Protein AF-A0A7S1N3T9-F1 (afdb_monomer)

Radius of gyration: 39.26 Å; Cα contacts (8 Å, |Δi|>4): 535; chains: 1; bounding box: 140×54×108 Å

Nearest PDB structures (foldseek):
  7nsn-assembly2_B  TM=8.132E-01  e=1.024E-07  Neobacillus novalis
  7nsn-assembly1_A  TM=7.934E-01  e=7.684E-08  Neobacillus novalis
  4lqr-assembly1_A  TM=7.197E-01  e=1.704E-06  Clostridium perfringens ATCC 13124
  7rga-assembly1_D  TM=6.467E-01  e=2.697E-06  synthetic construct
  6q63-assembly3_C  TM=6.621E-01  e=7.526E-05  Bacteroides thetaiotaomicron

InterPro domains:
  IPR008979 Galactose-binding-like domain superfamily [SSF49785] (198-341)
  IPR060586 CRLF3, N-terminal coiled-coil domain [PF27984] (8-114)

Solvent-accessible surface area (backbone atoms only — not comparable to full-atom values): 19769 Å² total; per-residue (Å²): 130,82,61,68,64,62,54,50,52,52,50,51,54,51,51,51,56,50,51,56,52,51,51,53,48,66,66,46,50,60,58,51,52,52,52,50,51,53,52,50,50,55,51,52,55,51,50,52,53,52,53,52,52,52,52,51,51,49,54,51,51,51,54,51,50,52,54,51,50,54,50,53,53,50,51,50,53,52,54,51,52,51,51,50,54,51,51,54,53,49,52,53,51,51,54,53,49,52,52,55,49,51,55,49,50,52,52,51,50,56,51,50,57,56,55,55,75,77,54,82,91,70,94,77,86,85,79,81,82,81,71,88,89,77,79,62,64,70,78,49,72,69,62,55,49,59,54,48,72,67,77,71,58,97,71,81,76,69,73,79,33,45,76,21,67,84,86,54,84,86,43,88,43,25,52,48,52,32,52,14,8,64,71,72,76,48,76,77,44,50,23,41,82,71,66,59,27,49,53,48,56,74,49,74,70,40,71,44,59,50,22,30,47,26,70,72,93,77,77,66,89,66,49,26,17,26,29,51,72,39,85,66,31,36,41,36,44,32,45,54,83,53,37,28,35,28,48,44,27,39,33,45,21,30,21,53,86,63,19,56,50,21,66,12,18,31,28,41,27,38,14,75,78,83,78,60,74,44,79,62,45,81,41,74,78,42,68,69,42,44,67,38,62,52,22,60,42,65,46,77,30,71,84,60,86,58,65,22,26,28,38,33,47,36,35,76,46,47,31,42,53,88,53,87,90,62,79,46,24,46,53,48,21,29,13,40,40,41,19,29,37,40,36,69,51,79,80,81,68,75,81,75,76,81,80,83,125

Organism: NCBI:txid73025

Sequence (357 aa):
MADPKAIVDNAMEYCEKLKESQATIQESLPKLDDEYDFARQKFVEHFNVLALELDNRKKELLGQLDKLKEYKARRLEDEKAELSGILDQLHELILKTNHAVEDKHEEDVQHFARKLQDFPRKPLPIPMAEGPKFQYTLDREEDMERVRGMGFLDFKPRVTGIAFPYKSDFDNNGILYWMGCDYGRAEYRNPARLGLVTVTASSCEYGDASHAVAHSSIASDHETFMTQSVAGSWLVVDLGVQYTVCPTAYTLRNCIINPCHSLANWDLQGSTDGKTWTTLRAHKDDRMLLPKRGSVYTWPVEGCKTFYSKFRILMTGPNQHTQPHARFYYLMLAGMELYGFVEKTPVLLPPKPPTTS

Structure (mmCIF, N/CA/C/O backbone):
data_AF-A0A7S1N3T9-F1
#
_entry.id   AF-A0A7S1N3T9-F1
#
loop_
_atom_site.group_PDB
_atom_site.id
_atom_site.type_symbol
_atom_site.label_atom_id
_atom_site.label_alt_id
_atom_site.label_comp_id
_atom_site.label_asym_id
_atom_site.label_entity_id
_atom_site.label_seq_id
_atom_site.pdbx_PDB_ins_code
_atom_site.Cartn_x
_atom_site.Cartn_y
_atom_site.Cartn_z
_atom_site.occupancy
_atom_site.B_iso_or_equiv
_atom_site.auth_seq_id
_atom_site.auth_comp_id
_atom_site.auth_asym_id
_atom_site.auth_atom_id
_atom_site.pdbx_PDB_model_num
ATOM 1 N N . MET A 1 1 ? 83.507 -6.237 -48.135 1.00 52.94 1 MET A N 1
ATOM 2 C CA . MET A 1 1 ? 82.677 -5.108 -48.608 1.00 52.94 1 MET A CA 1
ATOM 3 C C . MET A 1 1 ? 81.805 -5.649 -49.722 1.00 52.94 1 MET A C 1
ATOM 5 O O . MET A 1 1 ? 82.343 -6.356 -50.563 1.00 52.94 1 MET A O 1
ATOM 9 N N . ALA A 1 2 ? 80.490 -5.438 -49.669 1.00 58.12 2 ALA A N 1
ATOM 10 C CA . ALA A 1 2 ? 79.596 -5.895 -50.734 1.00 58.12 2 ALA A CA 1
ATOM 11 C C . ALA A 1 2 ? 79.924 -5.161 -52.049 1.00 58.12 2 ALA A C 1
ATOM 13 O O . ALA A 1 2 ? 80.280 -3.983 -52.005 1.00 58.12 2 ALA A O 1
ATOM 14 N N . ASP A 1 3 ? 79.850 -5.869 -53.181 1.00 76.50 3 ASP A N 1
ATOM 15 C CA . ASP A 1 3 ? 80.128 -5.325 -54.516 1.00 76.50 3 ASP A CA 1
ATOM 16 C C . ASP A 1 3 ? 79.135 -4.188 -54.834 1.00 76.50 3 ASP A C 1
ATOM 18 O O . ASP A 1 3 ? 77.927 -4.445 -54.901 1.00 76.50 3 ASP A O 1
ATOM 22 N N . PRO A 1 4 ? 79.603 -2.939 -55.025 1.00 73.06 4 PRO A N 1
ATOM 23 C CA . PRO A 1 4 ? 78.742 -1.795 -55.308 1.00 73.06 4 PRO A CA 1
ATOM 24 C C . PRO A 1 4 ? 77.818 -2.005 -56.510 1.00 73.06 4 PRO A C 1
ATOM 26 O O . PRO A 1 4 ? 76.702 -1.488 -56.513 1.00 73.06 4 PRO A O 1
ATOM 29 N N . LYS A 1 5 ? 78.243 -2.789 -57.509 1.00 77.62 5 LYS A N 1
ATOM 30 C CA . LYS A 1 5 ? 77.431 -3.062 -58.698 1.00 77.62 5 LYS A CA 1
ATOM 31 C C . LYS A 1 5 ? 76.224 -3.944 -58.371 1.00 77.62 5 LYS A C 1
ATOM 33 O O . LYS A 1 5 ? 75.107 -3.609 -58.746 1.00 77.62 5 LYS A O 1
ATOM 38 N N . ALA A 1 6 ? 76.425 -4.991 -57.571 1.00 77.00 6 ALA A N 1
ATOM 39 C CA . ALA A 1 6 ? 75.348 -5.874 -57.125 1.00 77.00 6 ALA A CA 1
ATOM 40 C C . ALA A 1 6 ? 74.311 -5.151 -56.243 1.00 77.00 6 ALA A C 1
ATOM 42 O O . ALA A 1 6 ? 73.132 -5.497 -56.256 1.00 77.00 6 ALA A O 1
ATOM 43 N N . ILE A 1 7 ? 74.726 -4.130 -55.483 1.00 75.69 7 ILE A N 1
ATOM 44 C CA . ILE A 1 7 ? 73.801 -3.296 -54.698 1.00 75.69 7 ILE A CA 1
ATOM 45 C C . ILE A 1 7 ? 72.918 -2.449 -55.623 1.00 75.69 7 ILE A C 1
ATOM 47 O O . ILE A 1 7 ? 71.711 -2.366 -55.401 1.00 75.69 7 ILE A O 1
ATOM 51 N N . VAL A 1 8 ? 73.502 -1.841 -56.659 1.00 78.56 8 VAL A N 1
ATOM 52 C CA . VAL A 1 8 ? 72.764 -1.019 -57.630 1.00 78.56 8 VAL A CA 1
ATOM 53 C C . VAL A 1 8 ? 71.806 -1.872 -58.462 1.00 78.56 8 VAL A C 1
ATOM 55 O O . VAL A 1 8 ? 70.654 -1.479 -58.633 1.00 78.56 8 VAL A O 1
ATOM 58 N N . ASP A 1 9 ? 72.235 -3.052 -58.908 1.00 82.25 9 ASP A N 1
ATOM 59 C CA . ASP A 1 9 ? 71.397 -3.959 -59.699 1.00 82.25 9 ASP A CA 1
ATOM 60 C C . ASP A 1 9 ? 70.191 -4.465 -58.879 1.00 82.25 9 ASP A C 1
ATOM 62 O O . ASP A 1 9 ? 69.055 -4.407 -59.351 1.00 82.25 9 ASP A O 1
ATOM 66 N N . ASN A 1 10 ? 70.397 -4.836 -57.607 1.00 82.62 10 ASN A N 1
ATOM 67 C CA . ASN A 1 10 ? 69.302 -5.199 -56.697 1.00 82.62 10 ASN A CA 1
ATOM 68 C C . ASN A 1 10 ? 68.350 -4.023 -56.419 1.00 82.62 10 ASN A C 1
ATOM 70 O O . ASN A 1 10 ? 67.136 -4.211 -56.332 1.00 82.62 10 ASN A O 1
ATOM 74 N N . ALA A 1 11 ? 68.881 -2.805 -56.271 1.00 77.62 11 ALA A N 1
ATOM 75 C CA . ALA A 1 11 ? 68.060 -1.613 -56.072 1.00 77.62 11 ALA A CA 1
ATOM 76 C C . ALA A 1 11 ? 67.213 -1.295 -57.314 1.00 77.62 11 ALA A C 1
ATOM 78 O O . ALA A 1 11 ? 66.053 -0.913 -57.182 1.00 77.62 11 ALA A O 1
ATOM 79 N N . MET A 1 12 ? 67.761 -1.494 -58.516 1.00 85.00 12 MET A N 1
ATOM 80 C CA . MET A 1 12 ? 67.031 -1.327 -59.774 1.00 85.00 12 MET A CA 1
ATOM 81 C C . MET A 1 12 ? 65.926 -2.374 -59.937 1.00 85.00 12 MET A C 1
ATOM 83 O O . MET A 1 12 ? 64.798 -2.010 -60.262 1.00 85.00 12 MET A O 1
ATOM 87 N N . GLU A 1 13 ? 66.206 -3.646 -59.639 1.00 87.88 13 GLU A N 1
ATOM 88 C CA . GLU A 1 13 ? 65.190 -4.707 -59.665 1.00 87.88 13 GLU A CA 1
ATOM 89 C C . GLU A 1 13 ? 64.056 -4.422 -58.668 1.00 87.88 13 GLU A C 1
ATOM 91 O O . GLU A 1 13 ? 62.877 -4.596 -58.978 1.00 87.88 13 GLU A O 1
ATOM 96 N N . TYR A 1 14 ? 64.397 -3.928 -57.474 1.00 83.88 14 TYR A N 1
ATOM 97 C CA . TYR A 1 14 ? 63.407 -3.533 -56.477 1.00 83.88 14 TYR A CA 1
ATOM 98 C C . TYR A 1 14 ? 62.557 -2.339 -56.939 1.00 83.88 14 TYR A C 1
ATOM 100 O O . TYR A 1 14 ? 61.341 -2.333 -56.749 1.00 83.88 14 TYR A O 1
ATOM 108 N N . CYS A 1 15 ? 63.169 -1.349 -57.592 1.00 83.25 15 CYS A N 1
ATOM 109 C CA . CYS A 1 15 ? 62.456 -0.210 -58.168 1.00 83.25 15 CYS A CA 1
ATOM 110 C C . CYS A 1 15 ? 61.476 -0.623 -59.274 1.00 83.25 15 CYS A C 1
ATOM 112 O O . CYS A 1 15 ? 60.373 -0.083 -59.323 1.00 83.25 15 CYS A O 1
ATOM 114 N N . GLU A 1 16 ? 61.832 -1.576 -60.137 1.00 89.19 16 GLU A N 1
ATOM 115 C CA . GLU A 1 16 ? 60.907 -2.084 -61.159 1.00 89.19 16 GLU A CA 1
ATOM 116 C C . GLU A 1 16 ? 59.733 -2.846 -60.527 1.00 89.19 16 GLU A C 1
ATOM 118 O O . GLU A 1 16 ? 58.579 -2.550 -60.839 1.00 89.19 16 GLU A O 1
ATOM 123 N N . LYS A 1 17 ? 59.987 -3.702 -59.525 1.00 89.00 17 LYS A N 1
ATOM 124 C CA . LYS A 1 17 ? 58.913 -4.370 -58.760 1.00 89.00 17 LYS A CA 1
ATOM 125 C C . LYS A 1 17 ? 57.968 -3.376 -58.078 1.00 89.00 17 LYS A C 1
ATOM 127 O O . LYS A 1 17 ? 56.760 -3.606 -58.015 1.00 89.00 17 LYS A O 1
ATOM 132 N N . LEU A 1 18 ? 58.495 -2.260 -57.568 1.00 84.31 18 LEU A N 1
ATOM 133 C CA . LEU A 1 18 ? 57.672 -1.198 -56.984 1.00 84.31 18 LEU A CA 1
ATOM 134 C C . LEU A 1 18 ? 56.795 -0.496 -58.028 1.00 84.31 18 LEU A C 1
ATOM 136 O O . LEU A 1 18 ? 55.637 -0.209 -57.731 1.00 84.31 18 LEU A O 1
ATOM 140 N N . LYS A 1 19 ? 57.302 -0.250 -59.242 1.00 89.38 19 LYS A N 1
ATOM 141 C CA . LYS A 1 19 ? 56.512 0.353 -60.330 1.00 89.38 19 LYS A CA 1
ATOM 142 C C . LYS A 1 19 ? 55.390 -0.569 -60.801 1.00 89.38 19 LYS A C 1
ATOM 144 O O . LYS A 1 19 ? 54.270 -0.103 -60.987 1.00 89.38 19 LYS A O 1
ATOM 149 N N . GLU A 1 20 ? 55.665 -1.864 -60.944 1.00 89.00 20 GLU A N 1
ATOM 150 C CA . GLU A 1 20 ? 54.651 -2.866 -61.301 1.00 89.00 20 GLU A CA 1
ATOM 151 C C . GLU A 1 20 ? 53.553 -2.962 -60.230 1.00 89.00 20 GLU A C 1
ATOM 153 O O . GLU A 1 20 ? 52.359 -2.962 -60.543 1.00 89.00 20 GLU A O 1
ATOM 158 N N . SER A 1 21 ? 53.944 -2.963 -58.952 1.00 83.75 21 SER A N 1
ATOM 159 C CA . SER A 1 21 ? 53.006 -2.928 -57.825 1.00 83.75 21 SER A CA 1
ATOM 160 C C . SER A 1 21 ? 52.163 -1.646 -57.823 1.00 83.75 21 SER A C 1
ATOM 162 O O . SER A 1 21 ? 50.940 -1.702 -57.691 1.00 83.75 21 SER A O 1
ATOM 164 N N . GLN A 1 22 ? 52.784 -0.485 -58.060 1.00 86.94 22 GLN A N 1
ATOM 165 C CA . GLN A 1 22 ? 52.084 0.796 -58.153 1.00 86.94 22 GLN A CA 1
ATOM 166 C C . GLN A 1 22 ? 51.070 0.817 -59.307 1.00 86.94 22 GLN A C 1
ATOM 168 O O . GLN A 1 22 ? 49.949 1.286 -59.112 1.00 86.94 22 GLN A O 1
ATOM 173 N N . ALA A 1 23 ? 51.429 0.284 -60.478 1.00 88.06 23 ALA A N 1
ATOM 174 C CA . ALA A 1 23 ? 50.524 0.186 -61.621 1.00 88.06 23 ALA A CA 1
ATOM 175 C C . ALA A 1 23 ? 49.331 -0.738 -61.323 1.00 88.06 23 ALA A C 1
ATOM 177 O O . ALA A 1 23 ? 48.186 -0.383 -61.600 1.00 88.06 23 ALA A O 1
ATOM 178 N N . THR A 1 24 ? 49.583 -1.877 -60.670 1.00 88.19 24 THR A N 1
ATOM 179 C CA . THR A 1 24 ? 48.536 -2.827 -60.258 1.00 88.19 24 THR A CA 1
ATOM 180 C C . THR A 1 24 ? 47.548 -2.185 -59.278 1.00 88.19 24 THR A C 1
ATOM 182 O O . THR A 1 24 ? 46.333 -2.355 -59.404 1.00 88.19 24 THR A O 1
ATOM 185 N N . ILE A 1 25 ? 48.054 -1.404 -58.316 1.00 81.12 25 ILE A N 1
ATOM 186 C CA . ILE A 1 25 ? 47.224 -0.664 -57.357 1.00 81.12 25 ILE A CA 1
ATOM 187 C C . ILE A 1 25 ? 46.401 0.411 -58.075 1.00 81.12 25 ILE A C 1
ATOM 189 O O . ILE A 1 25 ? 45.202 0.521 -57.825 1.00 81.12 25 ILE A O 1
ATOM 193 N N . GLN A 1 26 ? 47.010 1.172 -58.989 1.00 88.12 26 GLN A N 1
ATOM 194 C CA . GLN A 1 26 ? 46.315 2.214 -59.752 1.00 88.12 26 GLN A CA 1
ATOM 195 C C . GLN A 1 26 ? 45.196 1.657 -60.639 1.00 88.12 26 GLN A C 1
ATOM 197 O O . GLN A 1 26 ? 44.181 2.326 -60.811 1.00 88.12 26 GLN A O 1
ATOM 202 N N . GLU A 1 27 ? 45.343 0.441 -61.166 1.00 90.06 27 GLU A N 1
ATOM 203 C CA . GLU A 1 27 ? 44.289 -0.209 -61.952 1.00 90.06 27 GLU A CA 1
ATOM 204 C C . GLU A 1 27 ? 43.166 -0.798 -61.078 1.00 90.06 27 GLU A C 1
ATOM 206 O O . GLU A 1 27 ? 42.006 -0.858 -61.492 1.00 90.06 27 GLU A O 1
ATOM 211 N N . SER A 1 28 ? 43.498 -1.249 -59.866 1.00 85.50 28 SER A N 1
ATOM 212 C CA . SER A 1 28 ? 42.544 -1.919 -58.971 1.00 85.50 28 SER A CA 1
ATOM 213 C C . SER A 1 28 ? 41.703 -0.940 -58.149 1.00 85.50 28 SER A C 1
ATOM 215 O O . SER A 1 28 ? 40.564 -1.255 -57.813 1.00 85.50 28 SER A O 1
ATOM 217 N N . LEU A 1 29 ? 42.241 0.242 -57.833 1.00 87.75 29 LEU A N 1
ATOM 218 C CA . LEU A 1 29 ? 41.586 1.220 -56.961 1.00 87.75 29 LEU A CA 1
ATOM 219 C C . LEU A 1 29 ? 40.222 1.707 -57.502 1.00 87.75 29 LEU A C 1
ATOM 221 O O . LEU A 1 29 ? 39.258 1.640 -56.744 1.00 87.75 29 LEU A O 1
ATOM 225 N N . PRO A 1 30 ? 40.069 2.079 -58.792 1.00 91.19 30 PRO A N 1
ATOM 226 C CA . PRO A 1 30 ? 38.770 2.509 -59.322 1.00 91.19 30 PRO A CA 1
ATOM 227 C C . PRO A 1 30 ? 37.708 1.402 -59.296 1.00 91.19 30 PRO A C 1
ATOM 229 O O . PRO A 1 30 ? 36.545 1.672 -59.031 1.00 91.19 30 PRO A O 1
ATOM 232 N N . LYS A 1 31 ? 38.108 0.139 -59.518 1.00 88.88 31 LYS A N 1
ATOM 233 C CA . LYS A 1 31 ? 37.188 -1.012 -59.468 1.00 88.88 31 LYS A CA 1
ATOM 234 C C . LYS A 1 31 ? 36.627 -1.206 -58.056 1.00 88.88 31 LYS A C 1
ATOM 236 O O . LYS A 1 31 ? 35.457 -1.535 -57.900 1.00 88.88 31 LYS A O 1
ATOM 241 N N . LEU A 1 32 ? 37.460 -0.984 -57.037 1.00 87.88 32 LEU A N 1
ATOM 242 C CA . LEU A 1 32 ? 37.044 -1.054 -55.638 1.00 87.88 32 LEU A CA 1
ATOM 243 C C . LEU A 1 32 ? 36.120 0.114 -55.257 1.00 87.88 32 LEU A C 1
ATOM 245 O O . LEU A 1 32 ? 35.155 -0.101 -54.525 1.00 87.88 32 LEU A O 1
ATOM 249 N N . ASP A 1 33 ? 36.390 1.319 -55.766 1.00 88.31 33 ASP A N 1
ATOM 250 C CA . ASP A 1 33 ? 35.520 2.486 -55.567 1.00 88.31 33 ASP A CA 1
ATOM 251 C C . ASP A 1 33 ? 34.131 2.256 -56.197 1.00 88.31 33 ASP A C 1
ATOM 253 O O . ASP A 1 33 ? 33.116 2.473 -55.533 1.00 88.31 33 ASP A O 1
ATOM 257 N N . ASP A 1 34 ? 34.072 1.711 -57.418 1.00 91.94 34 ASP A N 1
ATOM 258 C CA . ASP A 1 34 ? 32.813 1.361 -58.090 1.00 91.94 34 ASP A CA 1
ATOM 259 C C . ASP A 1 34 ? 32.023 0.281 -57.320 1.00 91.94 34 ASP A C 1
ATOM 261 O O . ASP A 1 34 ? 30.802 0.382 -57.160 1.00 91.94 34 ASP A O 1
ATOM 265 N N . GLU A 1 35 ? 32.700 -0.754 -56.805 1.00 90.25 35 GLU A N 1
ATOM 266 C CA . GLU A 1 35 ? 32.072 -1.792 -55.973 1.00 90.25 35 GLU A CA 1
ATOM 267 C C . GLU A 1 35 ? 31.533 -1.225 -54.654 1.00 90.25 35 GLU A C 1
ATOM 269 O O . GLU A 1 35 ? 30.429 -1.585 -54.224 1.00 90.25 35 GLU A O 1
ATOM 274 N N . TYR A 1 36 ? 32.286 -0.321 -54.020 1.00 89.62 36 TYR A N 1
ATOM 275 C CA . TYR A 1 36 ? 31.864 0.365 -52.804 1.00 89.62 36 TYR A CA 1
ATOM 276 C C . TYR A 1 36 ? 30.633 1.242 -53.054 1.00 89.62 36 TYR A C 1
ATOM 278 O O . TYR A 1 36 ? 29.661 1.155 -52.298 1.00 89.62 36 TYR A O 1
ATOM 286 N N . ASP A 1 37 ? 30.631 2.041 -54.121 1.00 91.88 37 ASP A N 1
ATOM 287 C CA . ASP A 1 37 ? 29.503 2.909 -54.461 1.00 91.88 37 ASP A CA 1
ATOM 288 C C . ASP A 1 37 ? 28.256 2.100 -54.836 1.00 91.88 37 ASP A C 1
ATOM 290 O O . ASP A 1 37 ? 27.151 2.414 -54.379 1.00 91.88 37 ASP A O 1
ATOM 294 N N . PHE A 1 38 ? 28.419 0.992 -55.562 1.00 91.69 38 PHE A N 1
ATOM 295 C CA . PHE A 1 38 ? 27.325 0.069 -55.859 1.00 91.69 38 PHE A CA 1
ATOM 296 C C . PHE A 1 38 ? 26.741 -0.572 -54.590 1.00 91.69 38 PHE A C 1
ATOM 298 O O . PHE A 1 38 ? 25.518 -0.610 -54.405 1.00 91.69 38 PHE A O 1
ATOM 305 N N . ALA A 1 39 ? 27.598 -1.056 -53.684 1.00 87.81 39 ALA A N 1
ATOM 306 C CA . ALA A 1 39 ? 27.168 -1.626 -52.409 1.00 87.81 39 ALA A CA 1
ATOM 307 C C . ALA A 1 39 ? 26.455 -0.580 -51.540 1.00 87.81 39 ALA A C 1
ATOM 309 O O . ALA A 1 39 ? 25.398 -0.858 -50.965 1.00 87.81 39 ALA A O 1
ATOM 310 N N . ARG A 1 40 ? 26.988 0.645 -51.493 1.00 91.62 40 ARG A N 1
ATOM 311 C CA . ARG A 1 40 ? 26.395 1.779 -50.783 1.00 91.62 40 ARG A CA 1
ATOM 312 C C . ARG A 1 40 ? 25.022 2.134 -51.346 1.00 91.62 40 ARG A C 1
ATOM 314 O O . ARG A 1 40 ? 24.094 2.326 -50.562 1.00 91.62 40 ARG A O 1
ATOM 321 N N . GLN A 1 41 ? 24.863 2.181 -52.668 1.00 92.94 41 GLN A N 1
ATOM 322 C CA . GLN A 1 41 ? 23.577 2.471 -53.299 1.00 92.94 41 GLN A CA 1
ATOM 323 C C . GLN A 1 41 ? 22.528 1.411 -52.945 1.00 92.94 41 GLN A C 1
ATOM 325 O O . GLN A 1 41 ? 21.439 1.763 -52.489 1.00 92.94 41 GLN A O 1
ATOM 330 N N . LYS A 1 42 ? 22.869 0.119 -53.048 1.00 90.62 42 LYS A N 1
ATOM 331 C CA . LYS A 1 42 ? 21.961 -0.965 -52.637 1.00 90.62 42 LYS A CA 1
ATOM 332 C C . LYS A 1 42 ? 21.572 -0.883 -51.167 1.00 90.62 42 LYS A C 1
ATOM 334 O O . LYS A 1 42 ? 20.424 -1.150 -50.815 1.00 90.62 42 LYS A O 1
ATOM 339 N N . PHE A 1 43 ? 22.518 -0.516 -50.308 1.00 90.38 43 PHE A N 1
ATOM 340 C CA . PHE A 1 43 ? 22.255 -0.353 -48.885 1.00 90.38 43 PHE A CA 1
ATOM 341 C C . PHE A 1 43 ? 21.271 0.795 -48.626 1.00 90.38 43 PHE A C 1
ATOM 343 O O . PHE A 1 43 ? 20.313 0.624 -47.876 1.00 90.38 43 PHE A O 1
ATOM 350 N N . VAL A 1 44 ? 21.450 1.937 -49.296 1.00 91.31 44 VAL A N 1
ATOM 351 C CA . VAL A 1 44 ? 20.532 3.084 -49.208 1.00 91.31 44 VAL A CA 1
ATOM 352 C C . VAL A 1 44 ? 19.137 2.725 -49.724 1.00 91.31 44 VAL A C 1
ATOM 354 O O . VAL A 1 44 ? 18.146 3.031 -49.063 1.00 91.31 44 VAL A O 1
ATOM 357 N N . GLU A 1 45 ? 19.038 2.040 -50.864 1.00 92.12 45 GLU A N 1
ATOM 358 C CA . GLU A 1 45 ? 17.759 1.571 -51.413 1.00 92.12 45 GLU A CA 1
ATOM 359 C C . GLU A 1 45 ? 17.032 0.643 -50.433 1.00 92.12 45 GLU A C 1
ATOM 361 O O . GLU A 1 45 ? 15.851 0.846 -50.150 1.00 92.12 45 GLU A O 1
ATOM 366 N N . HIS A 1 46 ? 17.745 -0.319 -49.843 1.00 89.88 46 HIS A N 1
ATOM 367 C CA . HIS A 1 46 ? 17.177 -1.222 -48.845 1.00 89.88 46 HIS A CA 1
ATOM 368 C C . HIS A 1 46 ? 16.691 -0.477 -47.592 1.00 89.88 46 HIS A C 1
ATOM 370 O O . HIS A 1 46 ? 15.588 -0.732 -47.107 1.00 89.88 46 HIS A O 1
ATOM 376 N N . PHE A 1 47 ? 17.467 0.492 -47.096 1.00 90.94 47 PHE A N 1
ATOM 377 C CA . PHE A 1 47 ? 17.065 1.323 -45.959 1.00 90.94 47 PHE A CA 1
ATOM 378 C C . PHE A 1 47 ? 15.817 2.159 -46.248 1.00 90.94 47 PHE A C 1
ATOM 380 O O . PHE A 1 47 ? 14.956 2.286 -45.378 1.00 90.94 47 PHE A O 1
ATOM 387 N N . ASN A 1 48 ? 15.681 2.689 -47.464 1.00 91.44 48 ASN A N 1
ATOM 388 C CA . ASN A 1 48 ? 14.491 3.438 -47.864 1.00 91.44 48 ASN A CA 1
ATOM 389 C C . ASN A 1 48 ? 13.238 2.549 -47.893 1.00 91.44 48 ASN A C 1
ATOM 391 O O . ASN A 1 48 ? 12.175 2.982 -47.446 1.00 91.44 48 ASN A O 1
ATOM 395 N N . VAL A 1 49 ? 13.362 1.299 -48.357 1.00 93.25 49 VAL A N 1
ATOM 396 C CA . VAL A 1 49 ? 12.262 0.318 -48.319 1.00 93.25 49 VAL A CA 1
ATOM 397 C C . VAL A 1 49 ? 11.858 0.014 -46.875 1.00 93.25 49 VAL A C 1
ATOM 399 O O . VAL A 1 49 ? 10.679 0.122 -46.541 1.00 93.25 49 VAL A O 1
ATOM 402 N N . LEU A 1 50 ? 12.824 -0.269 -45.996 1.00 89.56 50 LEU A N 1
ATOM 403 C CA . LEU A 1 50 ? 12.554 -0.526 -44.576 1.00 89.56 50 LEU A CA 1
ATOM 404 C C . LEU A 1 50 ? 11.911 0.676 -43.873 1.00 89.56 50 LEU A C 1
ATOM 406 O O . LEU A 1 50 ? 10.998 0.510 -43.064 1.00 89.56 50 LEU A O 1
ATOM 410 N N . ALA A 1 51 ? 12.355 1.896 -44.183 1.00 89.00 51 ALA A N 1
ATOM 411 C CA . ALA A 1 51 ? 11.767 3.113 -43.632 1.00 89.00 51 ALA A CA 1
ATOM 412 C C . ALA A 1 51 ? 10.296 3.273 -44.052 1.00 89.00 51 ALA A C 1
ATOM 414 O O . ALA A 1 51 ? 9.454 3.631 -43.224 1.00 89.00 51 ALA A O 1
ATOM 415 N N . LEU A 1 52 ? 9.971 2.957 -45.310 1.00 95.00 52 LEU A N 1
ATOM 416 C CA . LEU A 1 52 ? 8.600 2.985 -45.816 1.00 95.00 52 LEU A CA 1
ATOM 417 C C . LEU A 1 52 ? 7.724 1.908 -45.156 1.00 95.00 52 LEU A C 1
ATOM 419 O O . LEU A 1 52 ? 6.587 2.186 -44.774 1.00 95.00 52 LEU A O 1
ATOM 423 N N . GLU A 1 53 ? 8.248 0.693 -44.982 1.00 93.50 53 GLU A N 1
ATOM 424 C CA . GLU A 1 53 ? 7.550 -0.391 -44.282 1.00 93.50 53 GLU A CA 1
ATOM 425 C C . GLU A 1 53 ? 7.260 -0.036 -42.819 1.00 93.50 53 GLU A C 1
ATOM 427 O O . GLU A 1 53 ? 6.139 -0.241 -42.344 1.00 93.50 53 GLU A O 1
ATOM 432 N N . LEU A 1 54 ? 8.228 0.561 -42.116 1.00 90.50 54 LEU A N 1
ATOM 433 C CA . LEU A 1 54 ? 8.047 1.040 -40.745 1.00 90.50 54 LEU A CA 1
ATOM 434 C C . LEU A 1 54 ? 6.977 2.132 -40.651 1.00 90.50 54 LEU A C 1
ATOM 436 O O . LEU A 1 54 ? 6.142 2.086 -39.745 1.00 90.50 54 LEU A O 1
ATOM 440 N N . ASP A 1 55 ? 6.962 3.091 -41.581 1.00 95.00 55 ASP A N 1
ATOM 441 C CA . ASP A 1 55 ? 5.953 4.156 -41.590 1.00 95.00 55 ASP A CA 1
ATOM 442 C C . ASP A 1 55 ? 4.546 3.601 -41.875 1.00 95.00 55 ASP A C 1
ATOM 444 O O . ASP A 1 55 ? 3.574 3.964 -41.206 1.00 95.00 55 ASP A O 1
ATOM 448 N N . ASN A 1 56 ? 4.434 2.639 -42.796 1.00 95.62 56 ASN A N 1
ATOM 449 C CA . ASN A 1 56 ? 3.176 1.945 -43.071 1.00 95.62 56 ASN A CA 1
ATOM 450 C C . ASN A 1 56 ? 2.688 1.148 -41.855 1.00 95.62 56 ASN A C 1
ATOM 452 O O . ASN A 1 56 ? 1.520 1.261 -41.472 1.00 95.62 56 ASN A O 1
ATOM 456 N N . ARG A 1 57 ? 3.579 0.404 -41.187 1.00 94.25 57 ARG A N 1
ATOM 457 C CA . ARG A 1 57 ? 3.228 -0.356 -39.980 1.00 94.25 57 ARG A CA 1
ATOM 458 C C . ARG A 1 57 ? 2.817 0.559 -38.829 1.00 94.25 57 ARG A C 1
ATOM 460 O O . ARG A 1 57 ? 1.877 0.246 -38.100 1.00 94.25 57 ARG A O 1
ATOM 467 N N . LYS A 1 58 ? 3.474 1.712 -38.683 1.00 93.62 58 LYS A N 1
ATOM 468 C CA . LYS A 1 58 ? 3.101 2.743 -37.707 1.00 93.62 58 LYS A CA 1
ATOM 469 C C . LYS A 1 58 ? 1.693 3.278 -37.973 1.00 93.62 58 LYS A C 1
ATOM 471 O O . LYS A 1 58 ? 0.901 3.356 -37.036 1.00 93.62 58 LYS A O 1
ATOM 476 N N . LYS A 1 59 ? 1.361 3.615 -39.225 1.00 96.50 59 LYS A N 1
ATOM 477 C CA . LYS A 1 59 ? 0.012 4.075 -39.608 1.00 96.50 59 LYS A CA 1
ATOM 478 C C . LYS A 1 59 ? -1.054 3.021 -39.315 1.00 96.50 59 LYS A C 1
ATOM 480 O O . LYS A 1 59 ? -2.105 3.356 -38.775 1.00 96.50 59 LYS A O 1
ATOM 485 N N . GLU A 1 60 ? -0.768 1.755 -39.608 1.00 96.25 60 GLU A N 1
ATOM 486 C CA . GLU A 1 60 ? -1.679 0.646 -39.312 1.00 96.25 60 GLU A CA 1
ATOM 487 C C . GLU A 1 60 ? -1.941 0.507 -37.804 1.00 96.25 60 GLU A C 1
ATOM 489 O O . GLU A 1 60 ? -3.096 0.444 -37.380 1.00 96.25 60 GLU A O 1
ATOM 494 N N . LEU A 1 61 ? -0.883 0.515 -36.984 1.00 93.88 61 LEU A N 1
ATOM 495 C CA . LEU A 1 61 ? -0.997 0.408 -35.526 1.00 93.88 61 LEU A CA 1
ATOM 496 C C . LEU A 1 61 ? -1.749 1.594 -34.911 1.00 93.88 61 LEU A C 1
ATOM 498 O O . LEU A 1 61 ? -2.561 1.395 -34.008 1.00 93.88 61 LEU A O 1
ATOM 502 N N . LEU A 1 62 ? -1.525 2.813 -35.412 1.00 93.69 62 LEU A N 1
ATOM 503 C CA . LEU A 1 62 ? -2.286 3.991 -34.986 1.00 93.69 62 LEU A CA 1
ATOM 504 C C . LEU A 1 62 ? -3.778 3.837 -35.314 1.00 93.69 62 LEU A C 1
ATOM 506 O O . LEU A 1 62 ? -4.615 4.042 -34.439 1.00 93.69 62 LEU A O 1
ATOM 510 N N . GLY A 1 63 ? -4.116 3.360 -36.515 1.00 95.81 63 GLY A N 1
ATOM 511 C CA . GLY A 1 63 ? -5.507 3.090 -36.885 1.00 95.81 63 GLY A CA 1
ATOM 512 C C . GLY A 1 63 ? -6.168 1.998 -36.032 1.00 95.81 63 GLY A C 1
ATOM 513 O O . GLY A 1 63 ? -7.349 2.098 -35.696 1.00 95.81 63 GLY A O 1
ATOM 514 N N . GLN A 1 64 ? -5.424 0.958 -35.641 1.00 94.75 64 GLN A N 1
ATOM 515 C CA . GLN A 1 64 ? -5.918 -0.063 -34.708 1.00 94.75 64 GLN A CA 1
ATOM 516 C C . GLN A 1 64 ? -6.146 0.508 -33.302 1.00 94.75 64 GLN A C 1
ATOM 518 O O . GLN A 1 64 ? -7.147 0.180 -32.660 1.00 94.75 64 GLN A O 1
ATOM 523 N N . LEU A 1 65 ? -5.248 1.380 -32.833 1.00 92.94 65 LEU A N 1
ATOM 524 C CA . LEU A 1 65 ? -5.371 2.044 -31.540 1.00 92.94 65 LEU A CA 1
ATOM 525 C C . LEU A 1 65 ? -6.616 2.937 -31.479 1.00 92.94 65 LEU A C 1
ATOM 527 O O . LEU A 1 65 ? -7.334 2.898 -30.481 1.00 92.94 65 LEU A O 1
ATOM 531 N N . ASP A 1 66 ? -6.898 3.696 -32.536 1.00 95.19 66 ASP A N 1
ATOM 532 C CA . ASP A 1 66 ? -8.068 4.578 -32.584 1.00 95.19 66 ASP A CA 1
ATOM 533 C C . ASP A 1 66 ? -9.378 3.780 -32.591 1.00 95.19 66 ASP A C 1
ATOM 535 O O . ASP A 1 66 ? -10.263 4.047 -31.776 1.00 95.19 66 ASP A O 1
ATOM 539 N N . LYS A 1 67 ? -9.458 2.694 -33.376 1.00 95.50 67 LYS A N 1
ATOM 540 C CA . LYS A 1 67 ? -10.604 1.765 -33.333 1.00 95.50 67 LYS A CA 1
ATOM 541 C C . LYS A 1 67 ? -10.817 1.166 -31.941 1.00 95.50 67 LYS A C 1
ATOM 543 O O . LYS A 1 67 ? -11.954 1.037 -31.488 1.00 95.50 67 LYS A O 1
ATOM 548 N N . LEU A 1 68 ? -9.736 0.797 -31.250 1.00 93.56 68 LEU A N 1
ATOM 549 C CA . LEU A 1 68 ? -9.817 0.238 -29.901 1.00 93.56 68 LEU A CA 1
ATOM 550 C C . LEU A 1 68 ? -10.288 1.281 -28.880 1.00 93.56 68 LEU A C 1
ATOM 552 O O . LEU A 1 68 ? -11.072 0.946 -27.991 1.00 93.56 68 LEU A O 1
ATOM 556 N N . LYS A 1 69 ? -9.834 2.534 -29.003 1.00 92.00 69 LYS A N 1
ATOM 557 C CA . LYS A 1 69 ? -10.301 3.646 -28.163 1.00 92.00 69 LYS A CA 1
ATOM 558 C C . LYS A 1 69 ? -11.792 3.894 -28.361 1.00 92.00 69 LYS A C 1
ATOM 560 O O . LYS A 1 69 ? -12.518 3.942 -27.375 1.00 92.00 69 LYS A O 1
ATOM 565 N N . GLU A 1 70 ? -12.257 3.974 -29.606 1.00 95.81 70 GLU A N 1
ATOM 566 C CA . GLU A 1 70 ? -13.679 4.153 -29.923 1.00 95.81 70 GLU A CA 1
ATOM 567 C C . GLU A 1 70 ? -14.543 2.992 -29.423 1.00 95.81 70 GLU A C 1
ATOM 569 O O . GLU A 1 70 ? -15.661 3.199 -28.953 1.00 95.81 70 GLU A O 1
ATOM 574 N N . TYR A 1 71 ? -14.046 1.757 -29.524 1.00 93.81 71 TYR A N 1
ATOM 575 C CA . TYR A 1 71 ? -14.738 0.587 -28.989 1.00 93.81 71 TYR A CA 1
ATOM 576 C C . TYR A 1 71 ? -14.850 0.644 -27.460 1.00 93.81 71 TYR A C 1
ATOM 578 O O . TYR A 1 71 ? -15.935 0.451 -26.916 1.00 93.81 71 TYR A O 1
ATOM 586 N N . LYS A 1 72 ? -13.750 0.951 -26.759 1.00 92.88 72 LYS A N 1
ATOM 587 C CA . LYS A 1 72 ? -13.752 1.078 -25.294 1.00 92.88 72 LYS A CA 1
ATOM 588 C C . LYS A 1 72 ? -14.632 2.230 -24.812 1.00 92.88 72 LYS A C 1
ATOM 590 O O . LYS A 1 72 ? -15.331 2.057 -23.822 1.00 92.88 72 LYS A O 1
ATOM 595 N N . ALA A 1 73 ? -14.617 3.367 -25.508 1.00 91.56 73 ALA A N 1
ATOM 596 C CA . ALA A 1 73 ? -15.465 4.511 -25.184 1.00 91.56 73 ALA A CA 1
ATOM 597 C C . ALA A 1 73 ? -16.953 4.158 -25.311 1.00 91.56 73 ALA A C 1
ATOM 599 O O . ALA A 1 73 ? -17.705 4.384 -24.371 1.00 91.56 73 ALA A O 1
ATOM 600 N N . ARG A 1 74 ? -17.359 3.517 -26.419 1.00 95.38 74 ARG A N 1
ATOM 601 C CA . ARG A 1 74 ? -18.742 3.042 -26.599 1.00 95.38 74 ARG A CA 1
ATOM 602 C C . ARG A 1 74 ? -19.166 2.069 -25.508 1.00 95.38 74 ARG A C 1
ATOM 604 O O . ARG A 1 74 ? -20.209 2.256 -24.902 1.00 95.38 74 ARG A O 1
ATOM 611 N N . ARG A 1 75 ? -18.320 1.083 -25.205 1.00 92.50 75 ARG A N 1
ATOM 612 C CA . ARG A 1 75 ? -18.612 0.100 -24.161 1.00 92.50 75 ARG A CA 1
ATOM 613 C C . ARG A 1 75 ? -18.773 0.739 -22.775 1.00 92.50 75 ARG A C 1
ATOM 615 O O . ARG A 1 75 ? -19.640 0.319 -22.022 1.00 92.50 75 ARG A O 1
ATOM 622 N N . LEU A 1 76 ? -17.962 1.748 -22.448 1.00 91.00 76 LEU A N 1
ATOM 623 C CA . LEU A 1 76 ? -18.110 2.511 -21.204 1.00 91.00 76 LEU A CA 1
ATOM 624 C C . LEU A 1 76 ? -19.418 3.309 -21.166 1.00 91.00 76 LEU A C 1
ATOM 626 O O . LEU A 1 76 ? -20.033 3.404 -20.108 1.00 91.00 76 LEU A O 1
ATOM 630 N N . GLU A 1 77 ? -19.844 3.879 -22.294 1.00 93.44 77 GLU A N 1
ATOM 631 C CA . GLU A 1 77 ? -21.126 4.585 -22.396 1.00 93.44 77 GLU A CA 1
ATOM 632 C C . GLU A 1 77 ? -22.307 3.619 -22.187 1.00 93.44 77 GLU A C 1
ATOM 634 O O . GLU A 1 77 ? -23.229 3.937 -21.436 1.00 93.44 77 GLU A O 1
ATOM 639 N N . ASP A 1 78 ? -22.238 2.417 -22.771 1.00 94.75 78 ASP A N 1
ATOM 640 C CA . ASP A 1 78 ? -23.246 1.362 -22.601 1.00 94.75 78 ASP A CA 1
ATOM 641 C C . ASP A 1 78 ? -23.323 0.886 -21.135 1.00 94.75 78 ASP A C 1
ATOM 643 O O . ASP A 1 78 ? -24.405 0.849 -20.549 1.00 94.75 78 ASP A O 1
ATOM 647 N N . GLU A 1 79 ? -22.175 0.593 -20.507 1.00 93.12 79 GLU A N 1
ATOM 648 C CA . GLU A 1 79 ? -22.098 0.190 -19.090 1.00 93.12 79 GLU A CA 1
ATOM 649 C C . GLU A 1 79 ? -22.607 1.311 -18.159 1.00 93.12 79 GLU A C 1
ATOM 651 O O . GLU A 1 79 ? -23.307 1.055 -17.177 1.00 93.12 79 GLU A O 1
ATOM 656 N N . LYS A 1 80 ? -22.321 2.579 -18.483 1.00 91.69 80 LYS A N 1
ATOM 657 C CA . LYS A 1 80 ? -22.844 3.738 -17.746 1.00 91.69 80 LYS A CA 1
ATOM 658 C C . LYS A 1 80 ? -24.364 3.860 -17.874 1.00 91.69 80 LYS A C 1
ATOM 660 O O . LYS A 1 80 ? -25.024 4.180 -16.885 1.00 91.69 80 LYS A O 1
ATOM 665 N N . ALA A 1 81 ? -24.923 3.618 -19.060 1.00 92.81 81 ALA A N 1
ATOM 666 C CA . ALA A 1 81 ? -26.368 3.635 -19.275 1.00 92.81 81 ALA A CA 1
ATOM 667 C C . ALA A 1 81 ? -27.069 2.510 -18.495 1.00 92.81 81 ALA A C 1
ATOM 669 O O . ALA A 1 81 ? -28.103 2.751 -17.870 1.00 92.81 81 ALA A O 1
ATOM 670 N N . GLU A 1 82 ? -26.477 1.313 -18.458 1.00 92.94 82 GLU A N 1
ATOM 671 C CA . GLU A 1 82 ? -26.980 0.182 -17.669 1.00 92.94 82 GLU A CA 1
ATOM 672 C C . GLU A 1 82 ? -26.986 0.499 -16.165 1.00 92.94 82 GLU A C 1
ATOM 674 O O . GLU A 1 82 ? -28.013 0.344 -15.500 1.00 92.94 82 GLU A O 1
ATOM 679 N N . LEU A 1 83 ? -25.879 1.034 -15.637 1.00 90.06 83 LEU A N 1
ATOM 680 C CA . LEU A 1 83 ? -25.789 1.454 -14.235 1.00 90.06 83 LEU A CA 1
ATOM 681 C C . LEU A 1 83 ? -26.793 2.558 -13.886 1.00 90.06 83 LEU A C 1
ATOM 683 O O . LEU A 1 83 ? -27.374 2.527 -12.802 1.00 90.06 83 LEU A O 1
ATOM 687 N N . SER A 1 84 ? -27.027 3.508 -14.795 1.00 91.44 84 SER A N 1
ATOM 688 C CA . SER A 1 84 ? -28.053 4.539 -14.608 1.00 91.44 84 SER A CA 1
ATOM 689 C C . SER A 1 84 ? -29.446 3.920 -14.481 1.00 91.44 84 SER A C 1
ATOM 691 O O . SER A 1 84 ? -30.192 4.289 -13.579 1.00 91.44 84 SER A O 1
ATOM 693 N N . GLY A 1 85 ? -29.778 2.935 -15.321 1.00 91.62 85 GLY A N 1
ATOM 694 C CA . GLY A 1 85 ? -31.061 2.232 -15.240 1.00 91.62 85 GLY A CA 1
ATOM 695 C C . GLY A 1 85 ? -31.235 1.455 -13.932 1.00 91.62 85 GLY A C 1
ATOM 696 O O . GLY A 1 85 ? -32.317 1.465 -13.345 1.00 91.62 85 GLY A O 1
ATOM 697 N N . ILE A 1 86 ? -30.170 0.821 -13.431 1.00 91.44 86 ILE A N 1
ATOM 698 C CA . ILE A 1 86 ? -30.185 0.144 -12.124 1.00 91.44 86 ILE A CA 1
ATOM 699 C C . ILE A 1 86 ? -30.390 1.157 -10.989 1.00 91.44 86 ILE A C 1
ATOM 701 O O . ILE A 1 86 ? -31.153 0.890 -10.060 1.00 91.44 86 ILE A O 1
ATOM 705 N N . LEU A 1 87 ? -29.741 2.323 -11.061 1.00 90.75 87 LEU A N 1
ATOM 706 C CA . LEU A 1 87 ? -29.886 3.375 -10.055 1.00 90.75 87 LEU A CA 1
ATOM 707 C C . LEU A 1 87 ? -31.330 3.893 -9.978 1.00 90.75 87 LEU A C 1
ATOM 709 O O . LEU A 1 87 ? -31.861 4.044 -8.877 1.00 90.75 87 LEU A O 1
ATOM 713 N N . ASP A 1 88 ? -31.982 4.096 -11.123 1.00 92.19 88 ASP A N 1
ATOM 714 C CA . ASP A 1 88 ? -33.385 4.520 -11.182 1.00 92.19 88 ASP A CA 1
ATOM 715 C C . ASP A 1 88 ? -34.323 3.469 -10.564 1.00 92.19 88 ASP A C 1
ATOM 717 O O . ASP A 1 88 ? -35.206 3.803 -9.769 1.00 92.19 88 ASP A O 1
ATOM 721 N N . GLN A 1 89 ? -34.085 2.181 -10.842 1.00 93.19 89 GLN A N 1
ATOM 722 C CA . GLN A 1 89 ? -34.835 1.082 -10.219 1.00 93.19 89 GLN A CA 1
ATOM 723 C C . GLN A 1 89 ? -34.639 1.035 -8.699 1.00 93.19 89 GLN A C 1
ATOM 725 O O . GLN A 1 89 ? -35.594 0.802 -7.954 1.00 93.19 89 GLN A O 1
ATOM 730 N N . LEU A 1 90 ? -33.412 1.269 -8.225 1.00 89.56 90 LEU A N 1
ATOM 731 C CA . LEU A 1 90 ? -33.102 1.287 -6.798 1.00 89.56 90 LEU A CA 1
ATOM 732 C C . LEU A 1 90 ? -33.804 2.457 -6.094 1.00 89.56 90 LEU A C 1
ATOM 734 O O . LEU A 1 90 ? -34.379 2.267 -5.023 1.00 89.56 90 LEU A O 1
ATOM 738 N N . HIS A 1 91 ? -33.808 3.646 -6.706 1.00 90.50 91 HIS A N 1
ATOM 739 C CA . HIS A 1 91 ? -34.542 4.801 -6.188 1.00 90.50 91 HIS A CA 1
ATOM 740 C C . HIS A 1 91 ? -36.046 4.530 -6.084 1.00 90.50 91 HIS A C 1
ATOM 742 O O . HIS A 1 91 ? -36.640 4.820 -5.043 1.00 90.50 91 HIS A O 1
ATOM 748 N N . GLU A 1 92 ? -36.661 3.922 -7.103 1.00 93.62 92 GLU A N 1
ATOM 749 C CA . GLU A 1 92 ? -38.067 3.510 -7.020 1.00 93.62 92 GLU A CA 1
ATOM 750 C C . GLU A 1 92 ? -38.320 2.528 -5.869 1.00 93.62 92 GLU A C 1
ATOM 752 O O . GLU A 1 92 ? -39.328 2.637 -5.165 1.00 93.62 92 GLU A O 1
ATOM 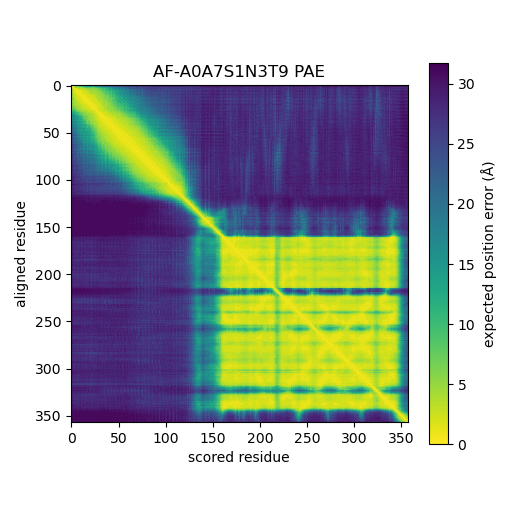757 N N . LEU A 1 93 ? -37.423 1.560 -5.667 1.00 90.75 93 LEU A N 1
ATOM 758 C CA . LEU A 1 93 ? -37.569 0.558 -4.615 1.00 90.75 93 LEU A CA 1
ATOM 759 C C . LEU A 1 93 ? -37.450 1.179 -3.217 1.00 90.75 93 LEU A C 1
ATOM 761 O O . LEU A 1 93 ? -38.230 0.839 -2.326 1.00 90.75 93 LEU A O 1
ATOM 765 N N . ILE A 1 94 ? -36.512 2.113 -3.032 1.00 87.50 94 ILE A N 1
ATOM 766 C CA . ILE A 1 94 ? -36.350 2.867 -1.783 1.00 87.50 94 ILE A CA 1
ATOM 767 C C . ILE A 1 94 ? -37.623 3.661 -1.484 1.00 87.50 94 ILE A C 1
ATOM 769 O O . ILE A 1 94 ? -38.139 3.582 -0.371 1.00 87.50 94 ILE A O 1
ATOM 773 N N . LEU A 1 95 ? -38.176 4.366 -2.477 1.00 89.25 95 LEU A N 1
ATOM 774 C CA . LEU A 1 95 ? -39.417 5.127 -2.307 1.00 89.25 95 LEU A CA 1
ATOM 775 C C . LEU A 1 95 ? -40.584 4.228 -1.883 1.00 89.25 95 LEU A C 1
ATOM 777 O O . LEU A 1 95 ? -41.264 4.546 -0.908 1.00 89.25 95 LEU A O 1
ATOM 781 N N . LYS A 1 96 ? -40.776 3.087 -2.558 1.00 90.00 96 LYS A N 1
ATOM 782 C CA . LYS A 1 96 ? -41.822 2.105 -2.215 1.00 90.00 96 LYS A CA 1
ATOM 783 C C . LYS A 1 96 ? -41.636 1.536 -0.808 1.00 90.00 96 LYS A C 1
ATOM 785 O O . LYS A 1 96 ? -42.609 1.386 -0.076 1.00 90.00 96 LYS A O 1
ATOM 790 N N . THR A 1 97 ? -40.395 1.247 -0.421 1.00 84.25 97 THR A N 1
ATOM 791 C CA . THR A 1 97 ? -40.076 0.705 0.908 1.00 84.25 97 THR A CA 1
ATOM 792 C C . THR A 1 97 ? -40.345 1.734 2.002 1.00 84.25 97 THR A C 1
ATOM 794 O O . THR A 1 97 ? -40.958 1.390 3.006 1.00 84.25 97 THR A O 1
ATOM 797 N N . ASN A 1 98 ? -39.953 2.995 1.799 1.00 83.94 98 ASN A N 1
ATOM 798 C CA . ASN A 1 98 ? -40.208 4.065 2.763 1.00 83.94 98 ASN A CA 1
ATOM 799 C C . ASN A 1 98 ? -41.711 4.279 2.980 1.00 83.94 98 ASN A C 1
ATOM 801 O O . ASN A 1 98 ? -42.136 4.315 4.129 1.00 83.94 98 ASN A O 1
ATOM 805 N N . HIS A 1 99 ? -42.511 4.310 1.906 1.00 88.06 99 HIS A N 1
ATOM 806 C CA . HIS A 1 99 ? -43.973 4.414 2.025 1.00 88.06 99 HIS A CA 1
ATOM 807 C C . HIS A 1 99 ? -44.549 3.234 2.823 1.00 88.06 99 HIS A C 1
ATOM 809 O O . HIS A 1 99 ? -45.314 3.437 3.756 1.00 88.06 99 HIS A O 1
ATOM 815 N N . ALA A 1 100 ? -44.115 2.001 2.538 1.00 83.19 100 ALA A N 1
ATOM 816 C CA . ALA A 1 100 ? -44.581 0.823 3.274 1.00 83.19 100 ALA A CA 1
ATOM 817 C C . ALA A 1 100 ? -44.183 0.833 4.765 1.00 83.19 100 ALA A C 1
ATOM 819 O O . ALA A 1 100 ? -44.908 0.302 5.608 1.00 83.19 100 ALA A O 1
ATOM 820 N N . VAL A 1 101 ? -43.023 1.408 5.104 1.00 81.50 101 VAL A N 1
ATOM 821 C CA . VAL A 1 101 ? -42.583 1.586 6.496 1.00 81.50 101 VAL A CA 1
ATOM 822 C C . VAL A 1 101 ? -43.414 2.657 7.197 1.00 81.50 101 VAL A C 1
ATOM 824 O O . VAL A 1 101 ? -43.802 2.440 8.343 1.00 81.50 101 VAL A O 1
ATOM 827 N N . GLU A 1 102 ? -43.700 3.775 6.530 1.00 82.38 102 GLU A N 1
ATOM 828 C CA . GLU A 1 102 ? -44.563 4.841 7.052 1.00 82.38 102 GLU A CA 1
ATOM 829 C C . GLU A 1 102 ? -45.987 4.329 7.308 1.00 82.38 102 GLU A C 1
ATOM 831 O O . GLU A 1 102 ? -46.479 4.471 8.428 1.00 82.38 102 GLU A O 1
ATOM 836 N N . ASP A 1 103 ? -46.586 3.624 6.341 1.00 83.81 103 ASP A N 1
ATOM 837 C CA . ASP A 1 103 ? -47.916 3.014 6.472 1.00 83.81 103 ASP A CA 1
ATOM 838 C C . ASP A 1 103 ? -47.972 2.050 7.669 1.00 83.81 103 ASP A C 1
ATOM 840 O O . ASP A 1 103 ? -48.864 2.124 8.517 1.00 83.81 103 ASP A O 1
ATOM 844 N N . LYS A 1 104 ? -46.972 1.167 7.796 1.00 80.56 104 LYS A N 1
ATOM 845 C CA . LYS A 1 104 ? -46.899 0.209 8.906 1.00 80.56 104 LYS A CA 1
ATOM 846 C C . LYS A 1 104 ? -46.656 0.890 10.253 1.00 80.56 104 LYS A C 1
ATOM 848 O O . LYS A 1 104 ? -47.214 0.469 11.265 1.00 80.56 104 LYS A O 1
ATOM 853 N N . HIS A 1 105 ? -45.827 1.932 10.283 1.00 81.00 105 HIS A N 1
ATOM 854 C CA . HIS A 1 105 ? -45.597 2.715 11.492 1.00 81.00 105 HIS A CA 1
ATOM 855 C C . HIS A 1 105 ? -46.891 3.383 11.963 1.00 81.00 105 HIS A C 1
ATOM 857 O O . HIS A 1 105 ? -47.195 3.357 13.155 1.00 81.00 105 HIS A O 1
ATOM 863 N N . GLU A 1 106 ? -47.682 3.928 11.040 1.00 83.25 106 GLU A N 1
ATOM 864 C CA . GLU A 1 106 ? -48.970 4.533 11.357 1.00 83.25 106 GLU A CA 1
ATOM 865 C C . GLU A 1 106 ? -49.982 3.494 11.871 1.00 83.25 106 GLU A C 1
ATOM 867 O O . GLU A 1 106 ? -50.637 3.728 12.893 1.00 83.25 106 GLU A O 1
ATOM 872 N N . GLU A 1 107 ? -50.047 2.306 11.259 1.00 83.56 107 GLU A N 1
ATOM 873 C CA . GLU A 1 107 ? -50.853 1.182 11.759 1.00 83.56 107 GLU A CA 1
ATOM 874 C C . GLU A 1 107 ? -50.454 0.761 13.185 1.00 83.56 107 GLU A C 1
ATOM 876 O O . GLU A 1 107 ? -51.321 0.609 14.058 1.00 83.56 107 GLU A O 1
ATOM 881 N N . ASP A 1 108 ? -49.153 0.617 13.451 1.00 78.38 108 ASP A N 1
ATOM 882 C CA . ASP A 1 108 ? -48.614 0.225 14.757 1.00 78.38 108 ASP A CA 1
ATOM 883 C C . ASP A 1 108 ? -48.880 1.298 15.827 1.00 78.38 108 ASP A C 1
ATOM 885 O O . ASP A 1 108 ? -49.282 0.975 16.951 1.00 78.38 108 ASP A O 1
ATOM 889 N N . VAL A 1 109 ? -48.735 2.583 15.482 1.00 75.81 109 VAL A N 1
ATOM 890 C CA . VAL A 1 109 ? -49.059 3.714 16.366 1.00 75.81 109 VAL A CA 1
ATOM 891 C C . VAL A 1 109 ? -50.552 3.730 16.696 1.00 75.81 109 VAL A C 1
ATOM 893 O O . VAL A 1 109 ? -50.919 3.852 17.868 1.00 75.81 109 VAL A O 1
ATOM 896 N N . GLN A 1 110 ? -51.431 3.535 15.709 1.00 79.75 110 GLN A N 1
ATOM 897 C CA . GLN A 1 110 ? -52.877 3.451 15.937 1.00 79.75 110 GLN A CA 1
ATOM 898 C C . GLN A 1 110 ? -53.275 2.210 16.753 1.00 79.75 110 GLN A C 1
ATOM 900 O O . GLN A 1 110 ? -54.222 2.254 17.548 1.00 79.75 110 GLN A O 1
ATOM 905 N N . HIS A 1 111 ? -52.583 1.083 16.574 1.00 79.94 111 HIS A N 1
ATOM 906 C CA . HIS A 1 111 ? -52.785 -0.124 17.377 1.00 79.94 111 HIS A CA 1
ATOM 907 C C . HIS A 1 111 ? -52.355 0.092 18.836 1.00 79.94 111 HIS A C 1
ATOM 909 O O . HIS A 1 111 ? -53.086 -0.260 19.767 1.00 79.94 111 HIS A O 1
ATOM 915 N N . PHE A 1 112 ? -51.195 0.714 19.049 1.00 68.00 112 PHE A N 1
ATOM 916 C CA . PHE A 1 112 ? -50.668 1.018 20.375 1.00 68.00 112 PHE A CA 1
ATOM 917 C C . PHE A 1 112 ? -51.518 2.060 21.111 1.00 68.00 112 PHE A C 1
ATOM 919 O O . PHE A 1 112 ? -51.836 1.871 22.285 1.00 68.00 112 PHE A O 1
ATOM 926 N N . ALA A 1 113 ? -51.970 3.109 20.419 1.00 72.69 113 ALA A N 1
ATOM 927 C CA . ALA A 1 113 ? -52.871 4.117 20.973 1.00 72.69 113 ALA A CA 1
ATOM 928 C C . ALA A 1 113 ? -54.192 3.507 21.473 1.00 72.69 113 ALA A C 1
ATOM 930 O O . ALA A 1 113 ? -54.665 3.876 22.547 1.00 72.69 113 ALA A O 1
ATOM 931 N N . ARG A 1 114 ? -54.751 2.524 20.749 1.00 77.75 114 ARG A N 1
ATOM 932 C CA . ARG A 1 114 ? -55.924 1.755 21.201 1.00 77.75 114 ARG A CA 1
ATOM 933 C C . ARG A 1 114 ? -55.627 0.961 22.472 1.00 77.75 114 ARG A C 1
ATOM 935 O O . ARG A 1 114 ? -56.358 1.086 23.446 1.00 77.75 114 ARG A O 1
ATOM 942 N N . LYS A 1 115 ? -54.513 0.223 22.515 1.00 70.00 115 LYS A N 1
ATOM 943 C CA . LYS A 1 115 ? -54.100 -0.520 23.723 1.00 70.00 115 LYS A CA 1
ATOM 944 C C . LYS A 1 115 ? -53.831 0.381 24.932 1.00 70.00 115 LYS A C 1
ATOM 946 O O . LYS A 1 115 ? -54.067 -0.039 26.060 1.00 70.00 115 LYS A O 1
ATOM 951 N N . LEU A 1 116 ? -53.348 1.606 24.719 1.00 60.50 116 LEU A N 1
ATOM 952 C CA . LEU A 1 116 ? -53.108 2.577 25.789 1.00 60.50 116 LEU A CA 1
ATOM 953 C C . LEU A 1 116 ? -54.395 3.110 26.433 1.00 60.50 116 LEU A C 1
ATOM 955 O O . LEU A 1 116 ? -54.354 3.481 27.606 1.00 60.50 116 LEU A O 1
ATOM 959 N N . GLN A 1 117 ? -55.520 3.148 25.710 1.00 68.12 117 GLN A N 1
ATOM 960 C CA . GLN A 1 117 ? -56.815 3.535 26.290 1.00 68.12 117 GLN A CA 1
ATOM 961 C C . GLN A 1 117 ? -57.313 2.507 27.320 1.00 68.12 117 GLN A C 1
ATOM 963 O O . GLN A 1 117 ? -57.945 2.893 28.301 1.00 68.12 117 GLN A O 1
ATOM 968 N N . ASP A 1 118 ? -56.941 1.236 27.151 1.00 65.00 118 ASP A N 1
ATOM 969 C CA . ASP A 1 118 ? -57.341 0.129 28.028 1.00 65.00 118 ASP A CA 1
ATOM 970 C C . ASP A 1 118 ? -56.356 -0.133 29.187 1.00 65.00 118 ASP A C 1
ATOM 972 O O . ASP A 1 118 ? -56.595 -1.002 30.030 1.00 65.00 118 ASP A O 1
ATOM 976 N N . PHE A 1 119 ? -55.236 0.598 29.265 1.00 51.16 119 PHE A N 1
ATOM 977 C CA . PHE A 1 119 ? -54.172 0.329 30.239 1.00 51.16 119 PHE A CA 1
ATOM 978 C C . PHE A 1 119 ? -54.389 1.075 31.576 1.00 51.16 119 PHE A C 1
ATOM 980 O O . PHE A 1 119 ? -54.366 2.311 31.610 1.00 51.16 119 PHE A O 1
ATOM 987 N N . PRO A 1 120 ? -54.537 0.376 32.723 1.00 53.72 120 PRO A N 1
ATOM 988 C CA . PRO A 1 120 ? -54.689 1.027 34.022 1.00 53.72 120 PRO A CA 1
ATOM 989 C C . PRO A 1 120 ? -53.374 1.682 34.476 1.00 53.72 120 PRO A C 1
ATOM 991 O O . PRO A 1 120 ? -52.337 1.032 34.608 1.00 53.72 120 PRO A O 1
ATOM 994 N N . ARG A 1 121 ? -53.418 2.993 34.748 1.00 49.84 121 ARG A N 1
ATOM 995 C CA . ARG A 1 121 ? -52.253 3.801 35.147 1.00 49.84 121 ARG A CA 1
ATOM 996 C C . ARG A 1 121 ? -51.806 3.480 36.580 1.00 49.84 121 ARG A C 1
ATOM 998 O O . ARG A 1 121 ? -52.363 4.006 37.540 1.00 49.84 121 ARG A O 1
ATOM 1005 N N . LYS A 1 122 ? -50.750 2.678 36.728 1.00 49.28 122 LYS A N 1
ATOM 1006 C CA . LYS A 1 122 ? -49.880 2.670 37.919 1.00 49.28 122 LYS A CA 1
ATOM 1007 C C . LYS A 1 122 ? -48.438 2.988 37.504 1.00 49.28 122 LYS A C 1
ATOM 1009 O O . LYS A 1 122 ? -48.021 2.535 36.440 1.00 49.28 122 LYS A O 1
ATOM 1014 N N . PRO A 1 123 ? -47.674 3.751 38.305 1.00 40.22 123 PRO A N 1
ATOM 1015 C CA . PRO A 1 123 ? -46.314 4.124 37.943 1.00 40.22 123 PRO A CA 1
ATOM 1016 C C . PRO A 1 123 ? -45.364 2.942 38.168 1.00 40.22 123 PRO A C 1
ATOM 1018 O O . PRO A 1 123 ? -45.361 2.343 39.243 1.00 40.22 123 PRO A O 1
ATOM 1021 N N . LEU A 1 124 ? -44.563 2.618 37.151 1.00 42.03 124 LEU A N 1
ATOM 1022 C CA . LEU A 1 124 ? -43.486 1.627 37.211 1.00 42.03 124 LEU A CA 1
ATOM 1023 C C . LEU A 1 124 ? -42.123 2.308 36.978 1.00 42.03 124 LEU A C 1
ATOM 1025 O O . LEU A 1 124 ? -42.058 3.277 36.218 1.00 42.03 124 LEU A O 1
ATOM 1029 N N . PRO A 1 125 ? -41.041 1.828 37.623 1.00 39.50 125 PRO A N 1
ATOM 1030 C CA . PRO A 1 125 ? -39.704 2.398 37.504 1.00 39.50 125 PRO A CA 1
ATOM 1031 C C . PRO A 1 125 ? -39.013 1.944 36.212 1.00 39.50 125 PRO A C 1
ATOM 1033 O O . PRO A 1 125 ? -39.178 0.807 35.774 1.00 39.50 125 PRO A O 1
ATOM 1036 N N . ILE A 1 126 ? -38.214 2.834 35.624 1.00 33.59 126 ILE A N 1
ATOM 1037 C CA . ILE A 1 126 ? -37.488 2.613 34.367 1.00 33.59 126 ILE A CA 1
ATOM 1038 C C . ILE A 1 126 ? -36.135 1.941 34.669 1.00 33.59 126 ILE A C 1
ATOM 1040 O O . ILE A 1 126 ? -35.332 2.538 35.389 1.00 33.59 126 ILE A O 1
ATOM 1044 N N . PRO A 1 127 ? -35.820 0.759 34.107 1.00 35.78 127 PRO A N 1
ATOM 1045 C CA . PRO A 1 127 ? -34.457 0.249 34.058 1.00 35.78 127 PRO A CA 1
ATOM 1046 C C . PRO A 1 127 ? -33.762 0.773 32.796 1.00 35.78 127 PRO A C 1
ATOM 1048 O O . PRO A 1 127 ? -34.258 0.607 31.682 1.00 35.78 127 PRO A O 1
ATOM 1051 N N . MET A 1 128 ? -32.602 1.407 32.968 1.00 31.25 128 MET A N 1
ATOM 1052 C CA . MET A 1 128 ? -31.731 1.781 31.855 1.00 31.25 128 MET A CA 1
ATOM 1053 C C . MET A 1 128 ? -31.152 0.517 31.210 1.00 31.25 128 MET A C 1
ATOM 1055 O O . MET A 1 128 ? -30.564 -0.315 31.900 1.00 31.25 128 MET A O 1
ATOM 1059 N N . ALA A 1 129 ? -31.320 0.374 29.896 1.00 33.41 129 ALA A N 1
ATOM 1060 C CA . ALA A 1 129 ? -30.717 -0.705 29.125 1.00 33.41 129 ALA A CA 1
ATOM 1061 C C . ALA A 1 129 ? -29.197 -0.496 29.019 1.00 33.41 129 ALA A C 1
ATOM 1063 O O . ALA A 1 129 ? -28.729 0.561 28.596 1.00 33.41 129 ALA A O 1
ATOM 1064 N N . GLU A 1 130 ? -28.434 -1.509 29.421 1.00 34.41 130 GLU A N 1
ATOM 1065 C CA . GLU A 1 130 ? -26.982 -1.562 29.269 1.00 34.41 130 GLU A CA 1
ATOM 1066 C C . GLU A 1 130 ? -26.615 -1.716 27.782 1.00 34.41 130 GLU A C 1
ATOM 1068 O O . GLU A 1 130 ? -27.120 -2.605 27.095 1.00 34.41 130 GLU A O 1
ATOM 1073 N N . GLY A 1 131 ? -25.721 -0.855 27.286 1.00 31.25 131 GLY A N 1
ATOM 1074 C CA . GLY A 1 131 ? -25.078 -1.019 25.980 1.00 31.25 131 GLY A CA 1
ATOM 1075 C C . GLY A 1 131 ? -24.128 -2.230 25.936 1.00 31.25 131 GLY A C 1
ATOM 1076 O O . GLY A 1 131 ? -23.904 -2.886 26.958 1.00 31.25 131 GLY A O 1
ATOM 1077 N N . PRO A 1 132 ? -23.551 -2.550 24.764 1.00 30.31 132 PRO A N 1
ATOM 1078 C CA . PRO A 1 132 ? -22.736 -3.748 24.580 1.00 30.31 132 PRO A CA 1
ATOM 1079 C C . PRO A 1 132 ? -21.532 -3.784 25.537 1.00 30.31 132 PRO A C 1
ATOM 1081 O O . PRO A 1 132 ? -20.650 -2.926 25.510 1.00 30.31 132 PRO A O 1
ATOM 1084 N N . LYS A 1 133 ? -21.499 -4.822 26.382 1.00 37.84 133 LYS A N 1
ATOM 1085 C CA . LYS A 1 133 ? -20.428 -5.130 27.340 1.00 37.84 133 LYS A CA 1
ATOM 1086 C C . LYS A 1 133 ? -19.235 -5.778 26.639 1.00 37.84 133 LYS A C 1
ATOM 1088 O O . LYS A 1 133 ? -19.086 -6.991 26.694 1.00 37.84 133 LYS A O 1
ATOM 1093 N N . PHE A 1 134 ? -18.363 -4.982 26.031 1.00 38.50 134 PHE A N 1
ATOM 1094 C CA . PHE A 1 134 ? -16.983 -5.401 25.744 1.00 38.50 134 PHE A CA 1
ATOM 1095 C C . PHE A 1 134 ? -16.013 -4.248 26.001 1.00 38.50 134 PHE A C 1
ATOM 1097 O O . PHE A 1 134 ? -15.277 -3.800 25.130 1.00 38.50 134 PHE A O 1
ATOM 1104 N N . GLN A 1 135 ? -16.030 -3.760 27.238 1.00 33.38 135 GLN A N 1
ATOM 1105 C CA . GLN A 1 135 ? -14.969 -2.933 27.790 1.00 33.38 135 GLN A CA 1
ATOM 1106 C C . GLN A 1 135 ? -14.216 -3.828 28.778 1.00 33.38 135 GLN A C 1
ATOM 1108 O O . GLN A 1 135 ? -14.575 -3.907 29.949 1.00 33.38 135 GLN A O 1
ATOM 1113 N N . TYR A 1 136 ? -13.249 -4.607 28.288 1.00 39.59 136 TYR A N 1
ATOM 1114 C CA . TYR A 1 136 ? -12.365 -5.358 29.178 1.00 39.59 136 TYR A CA 1
ATOM 1115 C C . TYR A 1 136 ? -11.359 -4.368 29.759 1.00 39.59 136 TYR A C 1
ATOM 1117 O O . TYR A 1 136 ? -10.377 -4.020 29.104 1.00 39.59 136 TYR A O 1
ATOM 1125 N N . THR A 1 137 ? -11.623 -3.867 30.962 1.00 38.62 137 THR A N 1
ATOM 1126 C CA . THR A 1 137 ? -10.545 -3.373 31.813 1.00 38.62 137 THR A CA 1
ATOM 1127 C C . THR A 1 137 ? -9.797 -4.595 32.345 1.00 38.62 137 THR A C 1
ATOM 1129 O O . THR A 1 137 ? -10.414 -5.568 32.783 1.00 38.62 137 THR A O 1
ATOM 1132 N N . LEU A 1 138 ? -8.467 -4.595 32.223 1.00 43.12 138 LEU A N 1
ATOM 1133 C CA . LEU A 1 138 ? -7.571 -5.683 32.641 1.00 43.12 138 LEU A CA 1
ATOM 1134 C C . LEU A 1 138 ? -7.459 -5.746 34.178 1.00 43.12 138 LEU A C 1
ATOM 1136 O O . LEU A 1 138 ? -6.369 -5.678 34.742 1.00 43.12 138 LEU A O 1
ATOM 1140 N N . ASP A 1 139 ? -8.600 -5.862 34.852 1.00 42.72 139 ASP A N 1
ATOM 1141 C CA . ASP A 1 139 ? -8.713 -5.778 36.309 1.00 42.72 139 ASP A CA 1
ATOM 1142 C C . ASP A 1 139 ? -8.910 -7.164 36.941 1.00 42.72 139 ASP A C 1
ATOM 1144 O O . ASP A 1 139 ? -8.748 -7.330 38.149 1.00 42.72 139 ASP A O 1
ATOM 1148 N N . ARG A 1 140 ? -9.277 -8.176 36.139 1.00 47.28 140 ARG A N 1
ATOM 1149 C CA . ARG A 1 140 ? -9.598 -9.530 36.608 1.00 47.28 140 ARG A CA 1
ATOM 1150 C C . ARG A 1 140 ? -8.463 -10.507 36.320 1.00 47.28 140 ARG A C 1
ATOM 1152 O O . ARG A 1 140 ? -8.004 -10.651 35.191 1.00 47.28 140 ARG A O 1
ATOM 1159 N N . GLU A 1 141 ? -8.041 -11.215 37.362 1.00 46.22 141 GLU A N 1
ATOM 1160 C CA . GLU A 1 141 ? -6.962 -12.214 37.337 1.00 46.22 141 GLU A CA 1
ATOM 1161 C C . GLU A 1 141 ? -7.226 -13.344 36.314 1.00 46.22 141 GLU A C 1
ATOM 1163 O O . GLU A 1 141 ? -6.297 -13.827 35.670 1.00 46.22 141 GLU A O 1
ATOM 1168 N N . GLU A 1 142 ? -8.500 -13.660 36.054 1.00 48.50 142 GLU A N 1
ATOM 1169 C CA . GLU A 1 142 ? -8.950 -14.629 35.039 1.00 48.50 142 GLU A CA 1
ATOM 1170 C C . GLU A 1 142 ? -8.662 -14.189 33.586 1.00 48.50 142 GLU A C 1
ATOM 1172 O O . GLU A 1 142 ? -8.343 -15.021 32.731 1.00 48.50 142 GLU A O 1
ATOM 1177 N N . ASP A 1 143 ? -8.727 -12.885 33.288 1.00 48.50 143 ASP A N 1
ATOM 1178 C CA . ASP A 1 143 ? -8.442 -12.352 31.946 1.00 48.50 143 ASP A CA 1
ATOM 1179 C C . ASP A 1 143 ? -6.928 -12.356 31.667 1.00 48.50 143 ASP A C 1
ATOM 1181 O O . ASP A 1 143 ? -6.487 -12.645 30.552 1.00 48.50 143 ASP A O 1
ATOM 1185 N N . MET A 1 144 ? -6.115 -12.143 32.708 1.00 48.41 144 MET A N 1
ATOM 1186 C CA . MET A 1 144 ? -4.653 -12.282 32.658 1.00 48.41 144 MET A CA 1
ATOM 1187 C C . MET A 1 144 ? -4.216 -13.730 32.391 1.00 48.41 144 MET A C 1
ATOM 1189 O O . MET A 1 144 ? -3.227 -13.963 31.692 1.00 48.41 144 MET A O 1
ATOM 1193 N N . GLU A 1 145 ? -4.948 -14.712 32.917 1.00 51.06 145 GLU A N 1
ATOM 1194 C CA . GLU A 1 145 ? -4.638 -16.136 32.761 1.00 51.06 145 GLU A CA 1
ATOM 1195 C C . GLU A 1 145 ? -4.966 -16.650 31.347 1.00 51.06 145 GLU A C 1
ATOM 1197 O O . GLU A 1 145 ? -4.187 -17.408 30.761 1.00 51.06 145 GLU A O 1
ATOM 1202 N N . ARG A 1 146 ? -6.039 -16.133 30.727 1.00 49.50 146 ARG A N 1
ATOM 1203 C CA . ARG A 1 146 ? -6.364 -16.392 29.311 1.00 49.50 146 ARG A CA 1
ATOM 1204 C C . ARG A 1 146 ? -5.338 -15.799 28.344 1.00 49.50 146 ARG A C 1
ATOM 1206 O O . ARG A 1 146 ? -5.021 -16.440 27.347 1.00 49.50 146 ARG A O 1
ATOM 1213 N N . VAL A 1 147 ? -4.779 -14.626 28.653 1.00 46.78 147 VAL A N 1
ATOM 1214 C CA . VAL A 1 147 ? -3.695 -14.010 27.863 1.00 46.78 147 VAL A CA 1
ATOM 1215 C C . VAL A 1 147 ? -2.373 -14.777 28.026 1.00 46.78 147 VAL A C 1
ATOM 1217 O O . VAL A 1 147 ? -1.666 -14.982 27.040 1.00 46.78 147 VAL A O 1
ATOM 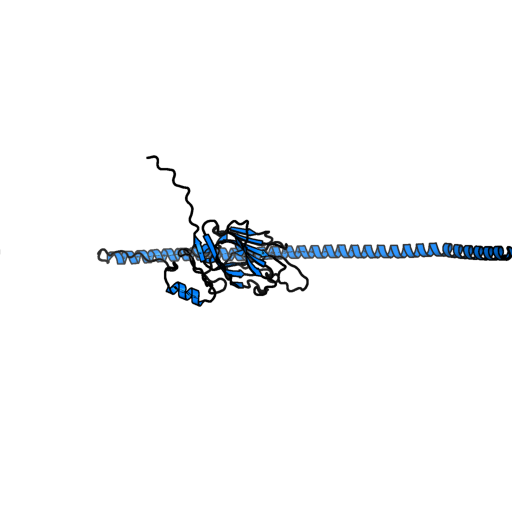1220 N N . ARG A 1 148 ? -2.054 -15.281 29.231 1.00 48.94 148 ARG A N 1
ATOM 1221 C CA . ARG A 1 148 ? -0.874 -16.146 29.463 1.00 48.94 148 ARG A CA 1
ATOM 1222 C C . ARG A 1 148 ? -0.945 -17.474 28.709 1.00 48.94 148 ARG A C 1
ATOM 1224 O O . ARG A 1 148 ? 0.075 -17.941 28.209 1.00 48.94 148 ARG A O 1
ATOM 1231 N N . GLY A 1 149 ? -2.135 -18.065 28.598 1.00 42.78 149 GLY A N 1
ATOM 1232 C CA . GLY A 1 149 ? -2.350 -19.337 27.899 1.00 42.78 149 GLY A CA 1
ATOM 1233 C C . GLY A 1 149 ? -2.066 -19.299 26.392 1.00 42.78 149 GLY A C 1
ATOM 1234 O O . GLY A 1 149 ? -1.923 -20.353 25.778 1.00 42.78 149 GLY A O 1
ATOM 1235 N N . MET A 1 150 ? -1.944 -18.109 25.792 1.00 46.69 150 MET A N 1
ATOM 1236 C CA . MET A 1 150 ? -1.660 -17.945 24.361 1.00 46.69 150 MET A CA 1
ATOM 1237 C C . MET A 1 150 ? -0.161 -17.994 24.019 1.00 46.69 150 MET A C 1
ATOM 1239 O O . MET A 1 150 ? 0.184 -17.877 22.852 1.00 46.69 150 MET A O 1
ATOM 1243 N N . GLY A 1 151 ? 0.740 -18.186 24.993 1.00 38.25 151 GLY A N 1
ATOM 1244 C CA . GLY A 1 151 ? 2.152 -18.512 24.735 1.00 38.25 151 GLY A CA 1
ATOM 1245 C C . GLY A 1 151 ? 3.025 -17.392 24.146 1.00 38.25 151 GLY A C 1
ATOM 1246 O O . GLY A 1 151 ? 4.171 -17.660 23.798 1.00 38.25 151 GLY A O 1
ATOM 1247 N N . PHE A 1 152 ? 2.529 -16.150 24.054 1.00 39.88 152 PHE A N 1
ATOM 1248 C CA . PHE A 1 152 ? 3.237 -15.045 23.383 1.00 39.88 152 PHE A CA 1
ATOM 1249 C C . PHE A 1 152 ? 3.688 -13.872 24.280 1.00 39.88 152 PHE A C 1
ATOM 1251 O O . PHE A 1 152 ? 4.364 -12.977 23.774 1.00 39.88 152 PHE A O 1
ATOM 1258 N N . LEU A 1 153 ? 3.374 -13.819 25.585 1.00 40.62 153 LEU A N 1
ATOM 1259 C CA . LEU A 1 153 ? 3.677 -12.633 26.411 1.00 40.62 153 LEU A CA 1
ATOM 1260 C C . LEU A 1 153 ? 4.009 -12.949 27.883 1.00 40.62 153 LEU A C 1
ATOM 1262 O O . LEU A 1 153 ? 3.131 -13.298 28.664 1.00 40.62 153 LEU A O 1
ATOM 1266 N N . ASP A 1 154 ? 5.248 -12.647 28.284 1.00 40.97 154 ASP A N 1
ATOM 1267 C CA . ASP A 1 154 ? 5.653 -12.350 29.676 1.00 40.97 154 ASP A CA 1
ATOM 1268 C C . ASP A 1 154 ? 5.447 -10.852 30.031 1.00 40.97 154 ASP A C 1
ATOM 1270 O O . ASP A 1 154 ? 6.022 -10.310 30.979 1.00 40.97 154 ASP A O 1
ATOM 1274 N N . PHE A 1 155 ? 4.651 -10.125 29.241 1.00 43.06 155 PHE A N 1
ATOM 1275 C CA . PHE A 1 155 ? 4.421 -8.691 29.417 1.00 43.06 155 PHE A CA 1
ATOM 1276 C C . PHE A 1 155 ? 3.158 -8.440 30.247 1.00 43.06 155 PHE A C 1
ATOM 1278 O O . PHE A 1 155 ? 2.075 -8.882 29.877 1.00 43.06 155 PHE A O 1
ATOM 1285 N N . LYS A 1 156 ? 3.290 -7.705 31.360 1.00 45.50 156 LYS A N 1
ATOM 1286 C CA . LYS A 1 156 ? 2.159 -7.166 32.131 1.00 45.50 156 LYS A CA 1
ATOM 1287 C C . LYS A 1 156 ? 1.826 -5.763 31.599 1.00 45.50 156 LYS A C 1
ATOM 1289 O O . LYS A 1 156 ? 2.631 -4.857 31.830 1.00 45.50 156 LYS A O 1
ATOM 1294 N N . PRO A 1 157 ? 0.691 -5.555 30.908 1.00 43.19 157 PRO A N 1
ATOM 1295 C CA . PRO A 1 157 ? 0.247 -4.219 30.518 1.00 43.19 157 PRO A CA 1
ATOM 1296 C C . PRO A 1 157 ? 0.043 -3.345 31.762 1.00 43.19 157 PRO A C 1
ATOM 1298 O O . PRO A 1 157 ? -0.265 -3.853 32.844 1.00 43.19 157 PRO A O 1
ATOM 1301 N N . ARG A 1 158 ? 0.192 -2.022 31.633 1.00 47.22 158 ARG A N 1
ATOM 1302 C CA . ARG A 1 158 ? -0.282 -1.105 32.678 1.00 47.22 158 ARG A CA 1
ATOM 1303 C C . ARG A 1 158 ? -1.818 -1.155 32.696 1.00 47.22 158 ARG A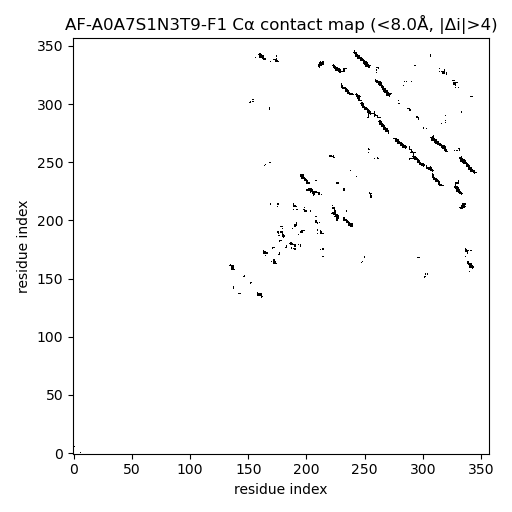 C 1
ATOM 1305 O O . ARG A 1 158 ? -2.445 -1.284 31.650 1.00 47.22 158 ARG A O 1
ATOM 1312 N N . VAL A 1 159 ? -2.411 -1.058 33.887 1.00 48.59 159 VAL A N 1
ATOM 1313 C CA . VAL A 1 159 ? -3.827 -1.366 34.214 1.00 48.59 159 VAL A CA 1
ATOM 1314 C C . VAL A 1 159 ? -4.874 -0.569 33.394 1.00 48.59 159 VAL A C 1
ATOM 1316 O O . VAL A 1 159 ? -6.055 -0.875 33.430 1.00 48.59 159 VAL A O 1
ATOM 1319 N N . THR A 1 160 ? -4.481 0.432 32.601 1.00 59.84 160 THR A N 1
ATOM 1320 C CA . THR A 1 160 ? -5.395 1.349 31.890 1.00 59.84 160 THR A CA 1
ATOM 1321 C C . THR A 1 160 ? -5.558 1.092 30.382 1.00 59.84 160 THR A C 1
ATOM 1323 O O . THR A 1 160 ? -6.159 1.920 29.696 1.00 59.84 160 THR A O 1
ATOM 1326 N N . GLY A 1 161 ? -4.997 0.008 29.835 1.00 72.00 161 GLY A N 1
ATOM 1327 C CA . GLY A 1 161 ? -5.035 -0.290 28.394 1.00 72.00 161 GLY A CA 1
ATOM 1328 C C . GLY A 1 161 ? -6.213 -1.172 27.946 1.00 72.00 161 GLY A C 1
ATOM 1329 O O . GLY A 1 161 ? -6.690 -2.008 28.708 1.00 72.00 161 GLY A O 1
ATOM 1330 N N . ILE A 1 162 ? -6.651 -1.021 26.690 1.00 87.81 162 ILE A N 1
ATOM 1331 C CA . ILE A 1 162 ? -7.633 -1.901 26.023 1.00 87.81 162 ILE A CA 1
ATOM 1332 C C . ILE A 1 162 ? -6.874 -2.964 25.217 1.00 87.81 162 ILE A C 1
ATOM 1334 O O . ILE A 1 162 ? -5.948 -2.624 24.480 1.00 87.81 162 ILE A O 1
ATOM 1338 N N . ALA A 1 163 ? -7.258 -4.238 25.338 1.00 90.50 163 ALA A N 1
ATOM 1339 C CA . ALA A 1 163 ? -6.626 -5.350 24.626 1.00 90.50 163 ALA A CA 1
ATOM 1340 C C . ALA A 1 163 ? -7.387 -5.741 23.346 1.00 90.50 163 ALA A C 1
ATOM 1342 O O . ALA A 1 163 ? -8.603 -5.921 23.360 1.00 90.50 163 ALA A O 1
ATOM 1343 N N . PHE A 1 164 ? -6.635 -5.946 22.267 1.00 93.94 164 PHE A N 1
ATOM 1344 C CA . PHE A 1 164 ? -7.093 -6.324 20.930 1.00 93.94 164 PHE A CA 1
ATOM 1345 C C . PHE A 1 164 ? -6.386 -7.618 20.502 1.00 93.94 164 PHE A C 1
ATOM 1347 O O . PHE A 1 164 ? -5.392 -7.567 19.770 1.00 93.94 164 PHE A O 1
ATOM 1354 N N . PRO A 1 165 ? -6.808 -8.784 21.029 1.00 90.75 165 PRO A N 1
ATOM 1355 C CA . PRO A 1 165 ? -6.163 -10.056 20.733 1.00 90.75 165 PRO A CA 1
ATOM 1356 C C . PRO A 1 165 ? -6.500 -10.523 19.315 1.00 90.75 165 PRO A C 1
ATOM 1358 O O . PRO A 1 165 ? -7.667 -10.566 18.925 1.00 90.75 165 PRO A O 1
ATOM 1361 N N . TYR A 1 166 ? -5.475 -10.944 18.578 1.00 92.94 166 TYR A N 1
ATOM 1362 C CA . TYR A 1 166 ? -5.641 -11.598 17.284 1.00 92.94 166 TYR A CA 1
ATOM 1363 C C . TYR A 1 166 ? -6.375 -12.939 17.443 1.00 92.94 166 TYR A C 1
ATOM 1365 O O . TYR A 1 166 ? -5.955 -13.778 18.246 1.00 92.94 166 TYR A O 1
ATOM 1373 N N . LYS A 1 167 ? -7.440 -13.162 16.661 1.00 92.12 167 LYS A N 1
ATOM 1374 C CA . LYS A 1 167 ? -8.086 -14.481 16.516 1.00 92.12 167 LYS A CA 1
ATOM 1375 C C . LYS A 1 167 ? -7.938 -15.035 15.105 1.00 92.12 167 LYS A C 1
ATOM 1377 O O . LYS A 1 167 ? -7.650 -16.219 14.947 1.00 92.12 167 LYS A O 1
ATOM 1382 N N . SER A 1 168 ? -8.141 -14.196 14.095 1.00 93.56 168 SER A N 1
ATOM 1383 C CA . SER A 1 168 ? -7.935 -14.547 12.689 1.00 93.56 168 SER A CA 1
ATOM 1384 C C . SER A 1 168 ? -7.658 -13.308 11.843 1.00 93.56 168 SER A C 1
ATOM 1386 O O . SER A 1 168 ? -8.009 -12.194 12.223 1.00 93.56 168 SER A O 1
ATOM 1388 N N . ASP A 1 169 ? -7.052 -13.522 10.680 1.00 93.56 169 ASP A N 1
ATOM 1389 C CA . ASP A 1 169 ? -6.767 -12.511 9.663 1.00 93.56 169 ASP A CA 1
ATOM 1390 C C . ASP A 1 169 ? -7.967 -11.577 9.397 1.00 93.56 169 ASP A C 1
ATOM 1392 O O . ASP A 1 169 ? -9.027 -12.041 8.977 1.00 93.56 169 ASP A O 1
ATOM 1396 N N . PHE A 1 170 ? -7.791 -10.265 9.625 1.00 90.69 170 PHE A N 1
ATOM 1397 C CA . PHE A 1 170 ? -8.846 -9.236 9.514 1.00 90.69 170 PHE A CA 1
ATOM 1398 C C . PHE A 1 170 ? -10.158 -9.597 10.235 1.00 90.69 170 PHE A C 1
ATOM 1400 O O . PHE A 1 170 ? -11.256 -9.319 9.750 1.00 90.69 170 PHE A O 1
ATOM 1407 N N . ASP A 1 171 ? -10.062 -10.212 11.412 1.00 90.75 171 ASP A N 1
ATOM 1408 C CA . ASP A 1 171 ? -11.201 -10.313 12.318 1.00 90.75 171 ASP A CA 1
ATOM 1409 C C . ASP A 1 171 ? -11.660 -8.936 12.836 1.00 90.75 171 ASP A C 1
ATOM 1411 O O . ASP A 1 171 ? -11.017 -7.905 12.660 1.00 90.75 171 ASP A O 1
ATOM 1415 N N . ASN A 1 172 ? -12.771 -8.920 13.562 1.00 93.38 172 ASN A N 1
ATOM 1416 C CA . ASN A 1 172 ? -13.306 -7.689 14.140 1.00 93.38 172 ASN A CA 1
ATOM 1417 C C . ASN A 1 172 ? -12.636 -7.299 15.477 1.00 93.38 172 ASN A C 1
ATOM 1419 O O . ASN A 1 172 ? -13.189 -6.483 16.213 1.00 93.38 172 ASN A O 1
ATOM 1423 N N . ASN A 1 173 ? -11.481 -7.892 15.822 1.00 92.94 173 ASN A N 1
ATOM 1424 C CA . ASN A 1 173 ? -10.711 -7.561 17.030 1.00 92.94 173 ASN A CA 1
ATOM 1425 C C . ASN A 1 173 ? -9.490 -6.681 16.721 1.00 92.94 173 ASN A C 1
ATOM 1427 O O . ASN A 1 173 ? -8.660 -6.483 17.602 1.00 92.94 173 ASN A O 1
ATOM 1431 N N . GLY A 1 174 ? -9.358 -6.183 15.491 1.00 95.69 174 GLY A N 1
ATOM 1432 C CA . GLY A 1 174 ? -8.299 -5.263 15.089 1.00 95.69 174 GLY A CA 1
ATOM 1433 C C . GLY A 1 174 ? -8.476 -3.840 15.633 1.00 95.69 174 GLY A C 1
ATOM 1434 O O . GLY A 1 174 ? -9.595 -3.367 15.853 1.00 95.69 174 GLY A O 1
ATOM 1435 N N . ILE A 1 175 ? -7.365 -3.135 15.846 1.00 97.00 175 ILE A N 1
ATOM 1436 C CA . ILE A 1 175 ? -7.345 -1.765 16.383 1.00 97.00 175 ILE A CA 1
ATOM 1437 C C . ILE A 1 175 ? -7.866 -0.758 15.348 1.00 97.00 175 ILE A C 1
ATOM 1439 O O . ILE A 1 175 ? -8.645 0.133 15.695 1.00 97.00 175 ILE A O 1
ATOM 1443 N N . LEU A 1 176 ? -7.459 -0.883 14.083 1.00 96.88 176 LEU A N 1
ATOM 1444 C CA . LEU A 1 176 ? -7.903 -0.014 12.993 1.00 96.88 176 LEU A CA 1
ATOM 1445 C C . LEU A 1 176 ? -9.374 -0.280 12.656 1.00 96.88 176 LEU A C 1
ATOM 1447 O O . LEU A 1 176 ? -10.123 0.674 12.437 1.00 96.88 176 LEU A O 1
ATOM 1451 N N . TYR A 1 177 ? -9.820 -1.539 12.709 1.00 95.44 177 TYR A N 1
ATOM 1452 C CA . TYR A 1 177 ? -11.236 -1.896 12.665 1.00 95.44 177 TYR A CA 1
ATOM 1453 C C . TYR A 1 177 ? -12.036 -1.212 13.775 1.00 95.44 177 TYR A C 1
ATOM 1455 O O . TYR A 1 177 ? -13.041 -0.553 13.500 1.00 95.44 177 TYR A O 1
ATOM 1463 N N . TRP A 1 178 ? -11.575 -1.319 15.024 1.00 95.19 178 TRP A N 1
ATOM 1464 C CA . TRP A 1 178 ? -12.223 -0.689 16.173 1.00 95.19 178 TRP A CA 1
ATOM 1465 C C . TRP A 1 178 ? -12.328 0.831 16.027 1.00 95.19 178 TRP A C 1
ATOM 1467 O O . TRP A 1 178 ? -13.409 1.383 16.234 1.00 95.19 178 TRP A O 1
ATOM 1477 N N . MET A 1 179 ? -11.250 1.505 15.611 1.00 94.19 179 MET A N 1
ATOM 1478 C CA . MET A 1 179 ? -11.287 2.938 15.295 1.00 94.19 179 MET A CA 1
ATOM 1479 C C . MET A 1 179 ? -12.305 3.227 14.184 1.00 94.19 179 MET A C 1
ATOM 1481 O O . MET A 1 179 ? -13.128 4.127 14.325 1.00 94.19 179 MET A O 1
ATOM 1485 N N . GLY A 1 180 ? -12.306 2.426 13.116 1.00 92.25 180 GLY A N 1
ATOM 1486 C CA . GLY A 1 180 ? -13.238 2.544 11.993 1.00 92.25 180 GLY A CA 1
ATOM 1487 C C . GLY A 1 180 ? -14.715 2.357 12.358 1.00 92.25 180 GLY A C 1
ATOM 1488 O O . GLY A 1 180 ? -15.584 2.886 11.671 1.00 92.25 180 GLY A O 1
ATOM 1489 N N . CYS A 1 181 ? -15.008 1.664 13.458 1.00 91.38 181 CYS A N 1
ATOM 1490 C CA . CYS A 1 181 ? -16.355 1.479 14.012 1.00 91.38 181 CYS A CA 1
ATOM 1491 C C . CYS A 1 181 ? -16.749 2.583 15.011 1.00 91.38 181 CYS A C 1
ATOM 1493 O O . CYS A 1 181 ? -17.511 2.327 15.945 1.00 91.38 181 CYS A O 1
ATOM 1495 N N . ASP A 1 182 ? -16.162 3.779 14.906 1.00 88.06 182 ASP A N 1
ATOM 1496 C CA . ASP A 1 182 ? -16.271 4.846 15.912 1.00 88.06 182 ASP A CA 1
ATOM 1497 C C . ASP A 1 182 ? -16.032 4.316 17.339 1.00 88.06 182 ASP A C 1
ATOM 1499 O O . ASP A 1 182 ? -16.819 4.519 18.266 1.00 88.06 182 ASP A O 1
ATOM 1503 N N . TYR A 1 183 ? -14.935 3.574 17.514 1.00 89.56 183 TYR A N 1
ATOM 1504 C CA . TYR A 1 183 ? -14.548 2.961 18.787 1.00 89.56 183 TYR A CA 1
ATOM 1505 C C . TYR A 1 183 ? -15.590 1.965 19.336 1.00 89.56 183 TYR A C 1
ATOM 1507 O O . TYR A 1 183 ? -15.739 1.820 20.553 1.00 89.56 183 TYR A O 1
ATOM 1515 N N . GLY A 1 184 ? -16.308 1.279 18.440 1.00 85.50 184 GLY A N 1
ATOM 1516 C CA . GLY A 1 184 ? -17.340 0.284 18.756 1.00 85.50 184 GLY A CA 1
ATOM 1517 C C . GLY A 1 184 ? -18.764 0.842 18.865 1.00 85.50 184 GLY A C 1
ATOM 1518 O O . GLY A 1 184 ? -19.641 0.150 19.378 1.00 85.50 184 GLY A O 1
ATOM 1519 N N . ARG A 1 185 ? -19.005 2.082 18.421 1.00 84.25 185 ARG A N 1
ATOM 1520 C CA . ARG A 1 185 ? -20.319 2.750 18.485 1.00 84.25 185 ARG A CA 1
ATOM 1521 C C . ARG A 1 185 ? -21.082 2.770 17.162 1.00 84.25 185 ARG A C 1
ATOM 1523 O O . ARG A 1 185 ? -22.259 3.121 17.165 1.00 84.25 185 ARG A O 1
ATOM 1530 N N . ALA A 1 186 ? -20.436 2.424 16.055 1.00 87.56 186 ALA A N 1
ATOM 1531 C CA . ALA A 1 186 ? -21.016 2.481 14.719 1.00 87.56 186 ALA A CA 1
ATOM 1532 C C . ALA A 1 186 ? -20.554 1.306 13.847 1.00 87.56 186 ALA A C 1
ATOM 1534 O O . ALA A 1 186 ? -19.631 0.571 14.200 1.00 87.56 186 ALA A O 1
ATOM 1535 N N . GLU A 1 187 ? -21.189 1.148 12.686 1.00 89.50 187 GLU A N 1
ATOM 1536 C CA . GLU A 1 187 ? -20.697 0.248 11.644 1.00 89.50 187 GLU A CA 1
ATOM 1537 C C . GLU A 1 187 ? -19.332 0.697 11.112 1.00 89.50 187 GLU A C 1
ATOM 1539 O O . GLU A 1 187 ? -18.991 1.884 11.123 1.00 89.50 187 GLU A O 1
ATOM 1544 N N . TYR A 1 188 ? -18.553 -0.268 10.622 1.00 90.75 188 TYR A N 1
ATOM 1545 C CA . TYR A 1 188 ? -17.208 -0.010 10.132 1.00 90.75 188 TYR A CA 1
ATOM 1546 C C . TYR A 1 188 ? -17.202 0.946 8.936 1.00 90.75 188 TYR A C 1
ATOM 1548 O O . TYR A 1 188 ? -17.839 0.711 7.907 1.00 90.75 188 TYR A O 1
ATOM 1556 N N . ARG A 1 189 ? -16.355 1.969 9.025 1.00 91.25 189 ARG A N 1
ATOM 1557 C CA . ARG A 1 189 ? -15.868 2.750 7.888 1.00 91.25 189 ARG A CA 1
ATOM 1558 C C . ARG A 1 189 ? -14.350 2.850 7.965 1.00 91.25 189 ARG A C 1
ATOM 1560 O O . ARG A 1 189 ? -13.767 2.772 9.040 1.00 91.25 189 ARG A O 1
ATOM 1567 N N . ASN A 1 190 ? -13.699 3.050 6.819 1.00 93.12 190 ASN A N 1
ATOM 1568 C CA . ASN A 1 190 ? -12.243 3.184 6.774 1.00 93.12 190 ASN A CA 1
ATOM 1569 C C . ASN A 1 190 ? -11.770 4.306 7.731 1.00 93.12 190 ASN A C 1
ATOM 1571 O O . ASN A 1 190 ? -12.181 5.458 7.545 1.00 93.12 190 ASN A O 1
ATOM 1575 N N . PRO A 1 191 ? -10.911 4.007 8.727 1.00 94.19 191 PRO A N 1
ATOM 1576 C CA . PRO A 1 191 ? -10.538 4.967 9.765 1.00 94.19 191 PRO A CA 1
ATOM 1577 C C . PRO A 1 191 ? -9.786 6.182 9.207 1.00 94.19 191 PRO A C 1
ATOM 1579 O O . PRO A 1 191 ? -9.897 7.276 9.763 1.00 94.19 191 PRO A O 1
ATOM 1582 N N . ALA A 1 192 ? -9.076 6.033 8.084 1.00 94.94 192 ALA A N 1
ATOM 1583 C CA . ALA A 1 192 ? -8.424 7.155 7.417 1.00 94.94 192 ALA A CA 1
ATOM 1584 C C . ALA A 1 192 ? -9.443 8.087 6.746 1.00 94.94 192 ALA A C 1
ATOM 1586 O O . ALA A 1 192 ? -9.3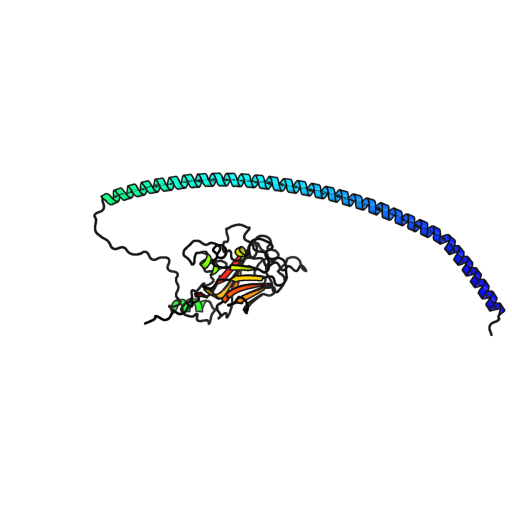20 9.306 6.834 1.00 94.94 192 ALA A O 1
ATOM 1587 N N . ARG A 1 193 ? -10.513 7.533 6.157 1.00 91.81 193 ARG A N 1
ATOM 1588 C CA . ARG A 1 193 ? -11.614 8.329 5.578 1.00 91.81 193 ARG A CA 1
ATOM 1589 C C . ARG A 1 193 ? -12.459 9.043 6.638 1.00 91.81 193 ARG A C 1
ATOM 1591 O O . ARG A 1 193 ? -13.129 10.020 6.320 1.00 91.81 193 ARG A O 1
ATOM 1598 N N . LEU A 1 194 ? -12.433 8.567 7.883 1.00 90.12 194 LEU A N 1
ATOM 1599 C CA . LEU A 1 194 ? -13.035 9.246 9.034 1.00 90.12 194 LEU A CA 1
ATOM 1600 C C . LEU A 1 194 ? -12.116 10.315 9.655 1.00 90.12 194 LEU A C 1
ATOM 1602 O O . LEU A 1 194 ? -12.544 11.018 10.566 1.00 90.12 194 LEU A O 1
ATOM 1606 N N . GLY A 1 195 ? -10.860 10.428 9.206 1.00 92.50 195 GLY A N 1
ATOM 1607 C CA . GLY A 1 195 ? -9.866 11.323 9.807 1.00 92.50 195 GLY A CA 1
ATOM 1608 C C . GLY A 1 195 ? -9.390 10.885 11.198 1.00 92.50 195 GLY A C 1
ATOM 1609 O O . GLY A 1 195 ? -8.811 11.689 11.924 1.00 92.50 195 GLY A O 1
ATOM 1610 N N . LEU A 1 196 ? -9.639 9.629 11.584 1.00 92.38 196 LEU A N 1
ATOM 1611 C CA . LEU A 1 196 ? -9.208 9.072 12.872 1.00 92.38 196 LEU A CA 1
ATOM 1612 C C . LEU A 1 196 ? -7.743 8.639 12.845 1.00 92.38 196 LEU A C 1
ATOM 1614 O O . LEU A 1 196 ? -7.067 8.684 13.869 1.00 92.38 196 LEU A O 1
ATOM 1618 N N . VAL A 1 197 ? -7.255 8.251 11.667 1.00 96.00 197 VAL A N 1
ATOM 1619 C CA . VAL A 1 197 ? -5.840 7.982 11.406 1.00 96.00 197 VAL A CA 1
ATOM 1620 C C . VAL A 1 197 ? -5.400 8.746 10.165 1.00 96.00 197 VAL A C 1
ATOM 1622 O O . VAL A 1 197 ? -6.185 8.951 9.241 1.00 96.00 197 VAL A O 1
ATOM 1625 N N . THR A 1 198 ? -4.137 9.154 10.120 1.00 97.88 198 THR A N 1
ATOM 1626 C CA . THR A 1 198 ? -3.539 9.734 8.911 1.00 97.88 198 THR A CA 1
ATOM 1627 C C . THR A 1 198 ? -2.662 8.688 8.244 1.00 97.88 198 THR A C 1
ATOM 1629 O O . THR A 1 198 ? -1.828 8.078 8.911 1.00 97.88 198 THR A O 1
ATOM 1632 N N . VAL A 1 199 ? -2.811 8.496 6.932 1.00 98.12 199 VAL A N 1
ATOM 1633 C CA . VAL A 1 199 ? -1.927 7.615 6.159 1.00 98.12 199 VAL A CA 1
ATOM 1634 C C . VAL A 1 199 ? -1.129 8.443 5.164 1.00 98.12 199 VAL A C 1
ATOM 1636 O O . VAL A 1 199 ? -1.693 9.203 4.384 1.00 98.12 199 VAL A O 1
ATOM 1639 N N . THR A 1 200 ? 0.192 8.306 5.201 1.00 98.25 200 THR A N 1
ATOM 1640 C CA . THR A 1 200 ? 1.119 8.983 4.282 1.00 98.25 200 THR A CA 1
ATOM 1641 C C . THR A 1 200 ? 2.067 7.974 3.663 1.00 98.25 200 THR A C 1
ATOM 1643 O O . THR A 1 200 ? 2.282 6.899 4.218 1.00 98.25 200 THR A O 1
ATOM 1646 N N . ALA A 1 201 ? 2.641 8.302 2.513 1.00 98.31 201 ALA A N 1
ATOM 1647 C CA . ALA A 1 201 ? 3.566 7.417 1.822 1.00 98.31 201 ALA A CA 1
ATOM 1648 C C . ALA A 1 201 ? 4.652 8.197 1.083 1.00 98.31 201 ALA A C 1
ATOM 1650 O O . ALA A 1 201 ? 4.520 9.399 0.853 1.00 98.31 201 ALA A O 1
ATOM 1651 N N . SER A 1 202 ? 5.705 7.494 0.669 1.00 98.19 202 SER A N 1
ATOM 1652 C CA . SER A 1 202 ? 6.788 8.058 -0.145 1.00 98.19 202 SER A CA 1
ATOM 1653 C C . SER A 1 202 ? 6.322 8.555 -1.517 1.00 98.19 202 SER A C 1
ATOM 1655 O O . SER A 1 202 ? 6.900 9.492 -2.061 1.00 98.19 202 SER A O 1
ATOM 1657 N N . SER A 1 203 ? 5.310 7.907 -2.094 1.00 98.12 203 SER A N 1
ATOM 1658 C CA . SER A 1 203 ? 4.648 8.284 -3.347 1.00 98.12 203 SER A CA 1
ATOM 1659 C C . SER A 1 203 ? 3.304 7.560 -3.463 1.00 98.12 203 SER A C 1
ATOM 1661 O O . SER A 1 203 ? 3.035 6.622 -2.715 1.00 98.12 203 SER A O 1
ATOM 1663 N N . CYS A 1 204 ? 2.456 7.983 -4.398 1.00 96.06 204 CYS A N 1
ATOM 1664 C CA . CYS A 1 204 ? 1.196 7.314 -4.712 1.00 96.06 204 CYS A CA 1
ATOM 1665 C C . CYS A 1 204 ? 1.026 7.306 -6.234 1.00 96.06 204 CYS A C 1
ATOM 1667 O O . CYS A 1 204 ? 0.748 8.344 -6.826 1.00 96.06 204 CYS A O 1
ATOM 1669 N N . GLU A 1 205 ? 1.263 6.154 -6.858 1.00 94.44 205 GLU A N 1
ATOM 1670 C CA . GLU A 1 205 ? 1.137 5.947 -8.309 1.00 94.44 205 GLU A CA 1
ATOM 1671 C C . GLU A 1 205 ? -0.267 5.448 -8.678 1.00 94.44 205 GLU A C 1
ATOM 1673 O O . GLU A 1 205 ? -0.779 5.756 -9.751 1.00 94.44 205 GLU A O 1
ATOM 1678 N N . TYR A 1 206 ? -0.911 4.687 -7.785 1.00 92.19 206 TYR A N 1
ATOM 1679 C CA . TYR A 1 206 ? -2.280 4.216 -7.981 1.00 92.19 206 TYR A CA 1
ATOM 1680 C C . TYR A 1 206 ? -3.069 4.180 -6.671 1.00 92.19 206 TYR A C 1
ATOM 1682 O O . TYR A 1 206 ? -2.552 3.786 -5.621 1.00 92.19 206 TYR A O 1
ATOM 1690 N N . GLY A 1 207 ? -4.353 4.527 -6.779 1.00 91.62 207 GLY A N 1
ATOM 1691 C CA . GLY A 1 207 ? -5.303 4.539 -5.675 1.00 91.62 207 GLY A CA 1
ATOM 1692 C C . GLY A 1 207 ? -5.064 5.690 -4.707 1.00 91.62 207 GLY A C 1
ATOM 1693 O O . GLY A 1 207 ? -4.670 6.779 -5.113 1.00 91.62 207 GLY A O 1
ATOM 1694 N N . ASP A 1 208 ? -5.331 5.436 -3.430 1.00 92.69 208 ASP A N 1
ATOM 1695 C CA . ASP A 1 208 ? -5.194 6.402 -2.346 1.00 92.69 208 ASP A CA 1
ATOM 1696 C C . ASP A 1 208 ? -4.547 5.719 -1.135 1.00 92.69 208 ASP A C 1
ATOM 1698 O O . ASP A 1 208 ? -4.802 4.541 -0.873 1.00 92.69 208 ASP A O 1
ATOM 1702 N N . ALA A 1 209 ? -3.717 6.441 -0.379 1.00 95.44 209 ALA A N 1
ATOM 1703 C CA . ALA A 1 209 ? -3.022 5.890 0.786 1.00 95.44 209 ALA A CA 1
ATOM 1704 C C . ALA A 1 209 ? -3.990 5.356 1.859 1.00 95.44 209 ALA A C 1
ATOM 1706 O O . ALA A 1 209 ? -3.672 4.379 2.537 1.00 95.44 209 ALA A O 1
ATOM 1707 N N . SER A 1 210 ? -5.197 5.922 1.974 1.00 94.75 210 SER A N 1
ATOM 1708 C CA . SER A 1 210 ? -6.246 5.419 2.871 1.00 94.75 210 SER A CA 1
ATOM 1709 C C . SER A 1 210 ? -6.659 3.977 2.564 1.00 94.75 210 SER A C 1
ATOM 1711 O O . SER A 1 210 ? -7.069 3.257 3.475 1.00 94.75 210 SER A O 1
ATOM 1713 N N . HIS A 1 211 ? -6.511 3.502 1.323 1.00 93.31 211 HIS A N 1
ATOM 1714 C CA . HIS A 1 211 ? -6.820 2.115 0.963 1.00 93.31 211 HIS A CA 1
ATOM 1715 C C . HIS A 1 211 ? -5.895 1.107 1.656 1.00 93.31 211 HIS A C 1
ATOM 1717 O O . HIS A 1 211 ? -6.287 -0.036 1.879 1.00 93.31 211 HIS A O 1
ATOM 1723 N N . ALA A 1 212 ? -4.691 1.522 2.066 1.00 94.25 212 ALA A N 1
ATOM 1724 C CA . ALA A 1 212 ? -3.751 0.648 2.760 1.00 94.25 212 ALA A CA 1
ATOM 1725 C C . ALA A 1 212 ? -4.217 0.234 4.166 1.00 94.25 212 ALA A C 1
ATOM 1727 O O . ALA A 1 212 ? -3.665 -0.716 4.704 1.00 94.25 212 ALA A O 1
ATOM 1728 N N . VAL A 1 213 ? -5.213 0.909 4.753 1.00 94.88 213 VAL A N 1
ATOM 1729 C CA . VAL A 1 213 ? -5.783 0.602 6.085 1.00 94.88 213 VAL A CA 1
ATOM 1730 C C . VAL A 1 213 ? -7.261 0.197 6.018 1.00 94.88 213 VAL A C 1
ATOM 1732 O O . VAL A 1 213 ? -7.998 0.291 7.000 1.00 94.88 213 VAL A O 1
ATOM 1735 N N . ALA A 1 214 ? -7.725 -0.224 4.841 1.00 92.06 214 ALA A N 1
ATOM 1736 C CA . ALA A 1 214 ? -9.072 -0.746 4.673 1.00 92.06 214 ALA A CA 1
ATOM 1737 C C . ALA A 1 214 ? -9.211 -2.139 5.316 1.00 92.06 214 ALA A C 1
ATOM 1739 O O . ALA A 1 214 ? -8.355 -3.008 5.153 1.00 92.06 214 ALA A O 1
ATOM 1740 N N . HIS A 1 215 ? -10.320 -2.357 6.025 1.00 88.81 215 HIS A N 1
ATOM 1741 C CA . HIS A 1 215 ? -10.674 -3.647 6.626 1.00 88.81 215 HIS A CA 1
ATOM 1742 C C . HIS A 1 215 ? -11.495 -4.517 5.678 1.00 88.81 215 HIS A C 1
ATOM 1744 O O . HIS A 1 215 ? -11.339 -5.739 5.639 1.00 88.81 215 HIS A O 1
ATOM 1750 N N . SER A 1 216 ? -12.395 -3.880 4.918 1.00 71.75 216 SER A N 1
ATOM 1751 C CA . SER A 1 216 ? -13.490 -4.565 4.232 1.00 71.75 216 SER A CA 1
ATOM 1752 C C . SER A 1 216 ? -12.970 -5.641 3.283 1.00 71.75 216 SER A C 1
ATOM 1754 O O . SER A 1 216 ? -12.083 -5.394 2.470 1.00 71.75 216 SER A O 1
ATOM 1756 N N . SER A 1 217 ? -13.531 -6.841 3.378 1.00 55.41 217 SER A N 1
ATOM 1757 C CA . SER A 1 217 ? -13.390 -7.893 2.373 1.00 55.41 217 SER A CA 1
ATOM 1758 C C . SER A 1 217 ? -14.396 -7.742 1.216 1.00 55.41 217 SER A C 1
ATOM 1760 O O . SER A 1 217 ? -14.430 -8.617 0.357 1.00 55.41 217 SER A O 1
ATOM 1762 N N . ILE A 1 218 ? -15.234 -6.684 1.188 1.00 42.75 218 ILE A N 1
ATOM 1763 C CA . ILE A 1 218 ? -16.455 -6.632 0.345 1.00 42.75 218 ILE A CA 1
ATOM 1764 C C . ILE A 1 218 ? -16.717 -5.286 -0.386 1.00 42.75 218 ILE A C 1
ATOM 1766 O O . ILE A 1 218 ? -17.551 -5.256 -1.284 1.00 42.75 218 ILE A O 1
ATOM 1770 N N . ALA A 1 219 ? -16.009 -4.178 -0.143 1.00 41.16 219 ALA A N 1
ATOM 1771 C CA . ALA A 1 219 ? -16.298 -2.907 -0.835 1.00 41.16 219 ALA A CA 1
ATOM 1772 C C . ALA A 1 219 ? -15.270 -2.559 -1.934 1.00 41.16 219 ALA A C 1
ATOM 1774 O O . ALA A 1 219 ? -14.338 -1.787 -1.731 1.00 41.16 219 ALA A O 1
ATOM 1775 N N . SER A 1 220 ? -15.534 -3.084 -3.134 1.00 52.16 220 SER A N 1
ATOM 1776 C CA . SER A 1 220 ? -14.891 -2.808 -4.432 1.00 52.16 220 SER A CA 1
ATOM 1777 C C . SER A 1 220 ? -13.491 -3.395 -4.668 1.00 52.16 220 SER A C 1
ATOM 1779 O O . SER A 1 220 ? -12.564 -3.237 -3.878 1.00 52.16 220 SER A O 1
ATOM 1781 N N . ASP A 1 221 ? -13.307 -3.978 -5.855 1.00 54.56 221 ASP A N 1
ATOM 1782 C CA . ASP A 1 221 ? -12.032 -4.477 -6.398 1.00 54.56 221 ASP A CA 1
ATOM 1783 C C . ASP A 1 221 ? -10.950 -3.380 -6.584 1.00 54.56 221 ASP A C 1
ATOM 1785 O O . ASP A 1 221 ? -9.887 -3.625 -7.164 1.00 54.56 221 ASP A O 1
ATOM 1789 N N . HIS A 1 222 ? -11.210 -2.153 -6.114 1.00 61.94 222 HIS A N 1
ATOM 1790 C CA . HIS A 1 222 ? -10.455 -0.940 -6.421 1.00 61.94 222 HIS A CA 1
ATOM 1791 C C . HIS A 1 222 ? -9.756 -0.296 -5.212 1.00 61.94 222 HIS A C 1
ATOM 1793 O O . HIS A 1 222 ? -8.976 0.639 -5.405 1.00 61.94 222 HIS A O 1
ATOM 1799 N N . GLU A 1 223 ? -9.938 -0.803 -3.988 1.00 80.25 223 GLU A N 1
ATOM 1800 C CA . GLU A 1 223 ? -9.250 -0.282 -2.793 1.00 80.25 223 GLU A CA 1
ATOM 1801 C C . GLU A 1 223 ? -7.832 -0.860 -2.663 1.00 80.25 223 GLU A C 1
ATOM 1803 O O . GLU A 1 223 ? -7.509 -1.648 -1.781 1.00 80.25 223 GLU A O 1
ATOM 1808 N N . THR A 1 224 ? -6.955 -0.484 -3.592 1.00 88.00 224 THR A N 1
ATOM 1809 C CA . THR A 1 224 ? -5.515 -0.759 -3.519 1.00 88.00 224 THR A CA 1
ATOM 1810 C C . THR A 1 224 ? -4.754 0.555 -3.465 1.00 88.00 224 THR A C 1
ATOM 1812 O O . THR A 1 224 ? -5.086 1.494 -4.184 1.00 88.00 224 THR A O 1
ATOM 1815 N N . PHE A 1 225 ? -3.721 0.596 -2.635 1.00 92.81 225 PHE A N 1
ATOM 1816 C CA . PHE A 1 225 ? -2.672 1.603 -2.654 1.00 92.81 225 PHE A CA 1
ATOM 1817 C C . PHE A 1 225 ? -1.427 1.037 -3.350 1.00 92.81 225 PHE A C 1
ATOM 1819 O O . PHE A 1 225 ? -1.085 -0.129 -3.136 1.00 92.81 225 PHE A O 1
ATOM 1826 N N . MET A 1 226 ? -0.738 1.854 -4.150 1.00 94.44 226 MET A N 1
ATOM 1827 C CA . MET A 1 226 ? 0.542 1.501 -4.771 1.00 94.44 226 MET A CA 1
ATOM 1828 C C . MET A 1 226 ? 1.468 2.717 -4.876 1.00 94.44 226 MET A C 1
ATOM 1830 O O . MET A 1 226 ? 1.082 3.755 -5.414 1.00 94.44 226 MET A O 1
ATOM 1834 N N . THR A 1 227 ? 2.715 2.568 -4.430 1.00 96.56 227 THR A N 1
ATOM 1835 C CA . THR A 1 227 ? 3.788 3.549 -4.672 1.00 96.56 227 THR A CA 1
ATOM 1836 C C . THR A 1 227 ? 4.344 3.441 -6.091 1.00 96.56 227 THR A C 1
ATOM 1838 O O . THR A 1 227 ? 4.122 2.465 -6.800 1.00 96.56 227 THR A O 1
ATOM 1841 N N . GLN A 1 228 ? 5.184 4.392 -6.491 1.00 95.81 228 GLN A N 1
ATOM 1842 C CA . GLN A 1 228 ? 6.139 4.151 -7.577 1.00 95.81 228 GLN A CA 1
ATOM 1843 C C . GLN A 1 228 ? 7.108 3.015 -7.208 1.00 95.81 228 GLN A C 1
ATOM 1845 O O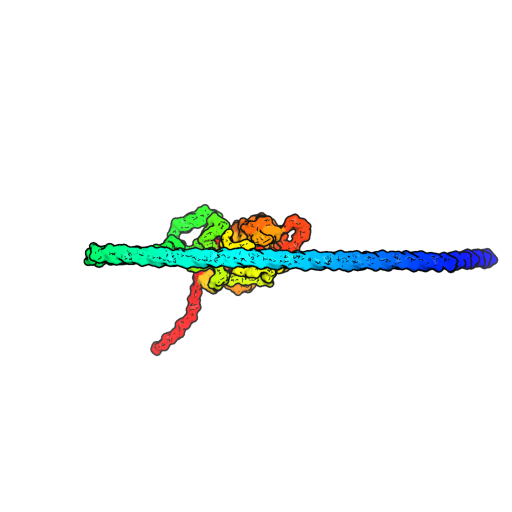 . GLN A 1 228 ? 7.354 2.762 -6.027 1.00 95.81 228 GLN A O 1
ATOM 1850 N N . SER A 1 229 ? 7.698 2.344 -8.204 1.00 94.88 229 SER A N 1
ATOM 1851 C CA . SER A 1 229 ? 8.722 1.314 -7.963 1.00 94.88 229 SER A CA 1
ATOM 1852 C C . SER A 1 229 ? 10.077 1.952 -7.662 1.00 94.88 229 SER A C 1
ATOM 1854 O O . SER A 1 229 ? 10.964 1.988 -8.517 1.00 94.88 229 SER A O 1
ATOM 1856 N N . VAL A 1 230 ? 10.239 2.434 -6.431 1.00 96.44 230 VAL A N 1
ATOM 1857 C CA . VAL A 1 230 ? 11.467 3.067 -5.939 1.00 96.44 230 VAL A CA 1
ATOM 1858 C C . VAL A 1 230 ? 11.959 2.338 -4.692 1.00 96.44 230 VAL A C 1
ATOM 1860 O O . VAL A 1 230 ? 11.184 2.054 -3.777 1.00 96.44 230 VAL A O 1
ATOM 1863 N N . ALA A 1 231 ? 13.255 2.028 -4.646 1.00 96.06 231 ALA A N 1
ATOM 1864 C CA . ALA A 1 231 ? 13.868 1.403 -3.479 1.00 96.06 231 ALA A CA 1
ATOM 1865 C C . ALA A 1 231 ? 13.687 2.278 -2.227 1.00 96.06 231 ALA A C 1
ATOM 1867 O O . ALA A 1 231 ? 13.842 3.496 -2.289 1.00 96.06 231 ALA A O 1
ATOM 1868 N N . GLY A 1 232 ? 13.359 1.659 -1.090 1.00 97.00 232 GLY A N 1
ATOM 1869 C CA . GLY A 1 232 ? 13.081 2.392 0.150 1.00 97.00 232 GLY A CA 1
ATOM 1870 C C . GLY A 1 232 ? 11.701 3.055 0.204 1.00 97.00 232 GLY A C 1
ATOM 1871 O O . GLY A 1 232 ? 11.486 3.919 1.054 1.00 97.00 232 GLY A O 1
ATOM 1872 N N . SER A 1 233 ? 10.769 2.674 -0.680 1.00 98.12 233 SER A N 1
ATOM 1873 C CA . SER A 1 233 ? 9.371 3.111 -0.592 1.00 98.12 233 SER A CA 1
ATOM 1874 C C . SER A 1 233 ? 8.767 2.763 0.770 1.00 98.12 233 SER A C 1
ATOM 1876 O O . SER A 1 233 ? 9.070 1.719 1.355 1.00 98.12 233 SER A O 1
ATOM 1878 N N . TRP A 1 234 ? 7.915 3.646 1.286 1.00 98.56 234 TRP A N 1
ATOM 1879 C CA . TRP A 1 234 ? 7.346 3.508 2.622 1.00 98.56 234 TRP A CA 1
ATOM 1880 C C . TRP A 1 234 ? 5.902 3.993 2.704 1.00 98.56 234 TRP A C 1
ATOM 1882 O O . TRP A 1 234 ? 5.476 4.842 1.921 1.00 98.56 234 TRP A O 1
ATOM 1892 N N . LEU A 1 235 ? 5.176 3.475 3.696 1.00 98.56 235 LEU A N 1
ATOM 1893 C CA . LEU A 1 235 ? 3.842 3.915 4.102 1.00 98.56 235 LEU A CA 1
ATOM 1894 C C . LEU A 1 235 ? 3.797 4.048 5.627 1.00 98.56 235 LEU A C 1
ATOM 1896 O O . LEU A 1 235 ? 4.243 3.147 6.332 1.00 98.56 235 LEU A O 1
ATOM 1900 N N . VAL A 1 236 ? 3.278 5.167 6.128 1.00 98.75 236 VAL A N 1
ATOM 1901 C CA . VAL A 1 236 ? 3.125 5.489 7.550 1.00 98.75 236 VAL A CA 1
ATOM 1902 C C . VAL A 1 236 ? 1.647 5.614 7.893 1.00 98.75 236 VAL A C 1
ATOM 1904 O O . VAL A 1 236 ? 0.930 6.376 7.248 1.00 98.75 236 VAL A O 1
ATOM 1907 N N . VAL A 1 237 ? 1.232 4.931 8.956 1.00 98.56 237 VAL A N 1
ATOM 1908 C CA . VAL A 1 237 ? -0.060 5.085 9.630 1.00 98.56 237 VAL A CA 1
ATOM 1909 C C . VAL A 1 237 ? 0.176 5.822 10.950 1.00 98.56 237 VAL A C 1
ATOM 1911 O O . VAL A 1 237 ? 0.878 5.317 11.826 1.00 98.56 237 VAL A O 1
ATOM 1914 N N . ASP A 1 238 ? -0.390 7.017 11.089 1.00 98.19 238 ASP A N 1
ATOM 1915 C CA . ASP A 1 238 ? -0.361 7.833 12.307 1.00 98.19 238 ASP A CA 1
ATOM 1916 C C . ASP A 1 238 ? -1.719 7.758 13.010 1.00 98.19 238 ASP A C 1
ATOM 1918 O O . ASP A 1 238 ? -2.735 8.181 12.457 1.00 98.19 238 ASP A O 1
ATOM 1922 N N . LEU A 1 239 ? -1.728 7.228 14.234 1.00 95.56 239 LEU A N 1
ATOM 1923 C CA . LEU A 1 239 ? -2.922 7.068 15.072 1.00 95.56 239 LEU A CA 1
ATOM 1924 C C . LEU A 1 239 ? -3.347 8.380 15.760 1.00 95.56 239 LEU A C 1
ATOM 1926 O O . LEU A 1 239 ? -4.295 8.406 16.548 1.00 95.56 239 LEU A O 1
ATOM 1930 N N . GLY A 1 240 ? -2.629 9.473 15.491 1.00 88.62 240 GLY A N 1
ATOM 1931 C CA . GLY A 1 240 ? -2.863 10.776 16.091 1.00 88.62 240 GLY A CA 1
ATOM 1932 C C . GLY A 1 240 ? -2.304 10.881 17.510 1.00 88.62 240 GLY A C 1
ATOM 1933 O O . GLY A 1 240 ? -1.470 10.098 17.956 1.00 88.62 240 GLY A O 1
ATOM 1934 N N . VAL A 1 241 ? -2.745 11.908 18.238 1.00 82.81 241 VAL A N 1
ATOM 1935 C CA . VAL A 1 241 ? -2.210 12.229 19.577 1.00 82.81 241 VAL A CA 1
ATOM 1936 C C . VAL A 1 241 ? -2.895 11.466 20.711 1.00 82.81 241 VAL A C 1
ATOM 1938 O O . VAL A 1 241 ? -2.379 11.416 21.826 1.00 82.81 241 VAL A O 1
ATOM 1941 N N . GLN A 1 242 ? -4.074 10.899 20.449 1.00 85.12 242 GLN A N 1
ATOM 1942 C CA . GLN A 1 242 ? -4.947 10.358 21.490 1.00 85.12 242 GLN A CA 1
ATOM 1943 C C . GLN A 1 242 ? -4.604 8.928 21.888 1.00 85.12 242 GLN A C 1
ATOM 1945 O O . GLN A 1 242 ? -4.888 8.547 23.020 1.00 85.12 242 GLN A O 1
ATOM 1950 N N . TYR A 1 243 ? -4.021 8.146 20.983 1.00 89.88 243 TYR A N 1
ATOM 1951 C CA . TYR A 1 243 ? -3.821 6.718 21.180 1.00 89.88 243 TYR A CA 1
ATOM 1952 C C . TYR A 1 243 ? -2.392 6.311 20.864 1.00 89.88 243 TYR A C 1
ATOM 1954 O O . TYR A 1 243 ? -1.763 6.808 19.931 1.00 89.88 243 TYR A O 1
ATOM 1962 N N . THR A 1 244 ? -1.899 5.365 21.650 1.00 94.62 244 THR A N 1
ATOM 1963 C CA . THR A 1 244 ? -0.634 4.683 21.408 1.00 94.62 244 THR A CA 1
ATOM 1964 C C . THR A 1 244 ? -0.847 3.181 21.525 1.00 94.62 244 THR A C 1
ATOM 1966 O O . THR A 1 244 ? -1.735 2.728 22.249 1.00 94.62 244 THR A O 1
ATOM 1969 N N . VAL A 1 245 ? -0.061 2.406 20.785 1.00 95.94 245 VAL A N 1
ATOM 1970 C CA . VAL A 1 245 ? -0.231 0.959 20.646 1.00 95.94 245 VAL A CA 1
ATOM 1971 C C . VAL A 1 245 ? 1.069 0.241 20.959 1.00 95.94 245 VAL A C 1
ATOM 1973 O O . VAL A 1 245 ? 2.110 0.562 20.387 1.00 95.94 245 VAL A O 1
ATOM 1976 N N . CYS A 1 246 ? 0.998 -0.757 21.832 1.00 96.31 246 CYS A N 1
ATOM 1977 C CA . CYS A 1 246 ? 2.020 -1.785 21.972 1.00 96.31 246 CYS A CA 1
ATOM 1978 C C . CYS A 1 246 ? 1.569 -2.998 21.141 1.00 96.31 246 CYS A C 1
ATOM 1980 O O . CYS A 1 246 ? 0.686 -3.738 21.593 1.00 96.31 246 CYS A O 1
ATOM 1982 N N . PRO A 1 247 ? 2.078 -3.171 19.906 1.00 97.38 247 PRO A N 1
ATOM 1983 C CA . PRO A 1 247 ? 1.589 -4.212 19.016 1.00 97.38 247 PRO A CA 1
ATOM 1984 C C . PRO A 1 247 ? 2.058 -5.599 19.455 1.00 97.38 247 PRO A C 1
ATOM 1986 O O . PRO A 1 247 ? 3.199 -5.785 19.870 1.00 97.38 247 PRO A O 1
ATOM 1989 N N . THR A 1 248 ? 1.182 -6.581 19.289 1.00 96.62 248 THR A N 1
ATOM 1990 C CA . THR A 1 248 ? 1.460 -8.009 19.495 1.00 96.62 248 THR A CA 1
ATOM 1991 C C . THR A 1 248 ? 1.375 -8.795 18.192 1.00 96.62 248 THR A C 1
ATOM 1993 O O . THR A 1 248 ? 1.942 -9.878 18.089 1.00 96.62 248 THR A O 1
ATOM 1996 N N . ALA A 1 249 ? 0.671 -8.268 17.191 1.00 98.31 249 ALA A N 1
ATOM 1997 C CA . ALA A 1 249 ? 0.628 -8.798 15.837 1.00 98.31 249 ALA A CA 1
ATOM 1998 C C . ALA A 1 249 ? 0.203 -7.699 14.860 1.00 98.31 249 ALA A C 1
ATOM 2000 O O . ALA A 1 249 ? -0.339 -6.664 15.257 1.00 98.31 249 ALA A O 1
ATOM 2001 N N . TYR A 1 250 ? 0.438 -7.937 13.577 1.00 98.69 250 TYR A N 1
ATOM 2002 C C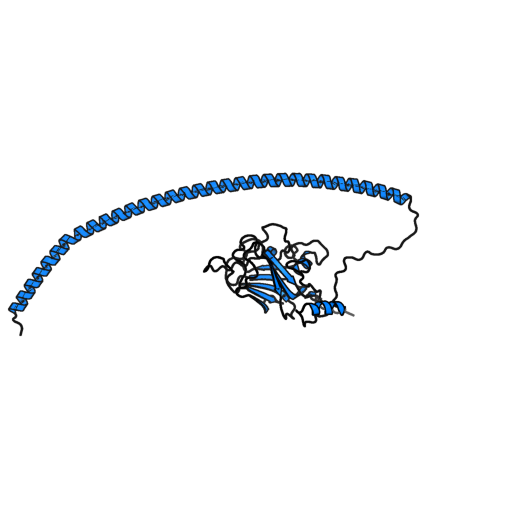A . TYR A 1 250 ? -0.098 -7.107 12.511 1.00 98.69 250 TYR A CA 1
ATOM 2003 C C . TYR A 1 250 ? -0.428 -7.957 11.291 1.00 98.69 250 TYR A C 1
ATOM 2005 O O . TYR A 1 250 ? 0.234 -8.963 11.021 1.00 98.69 250 TYR A O 1
ATOM 2013 N N . THR A 1 251 ? -1.436 -7.525 10.548 1.00 98.25 251 THR A N 1
ATOM 2014 C CA . THR A 1 251 ? -1.906 -8.180 9.330 1.00 98.25 251 THR A CA 1
ATOM 2015 C C . THR A 1 251 ? -1.674 -7.258 8.151 1.00 98.25 251 THR A C 1
ATOM 2017 O O . THR A 1 251 ? -1.908 -6.055 8.254 1.00 98.25 251 THR A O 1
ATOM 2020 N N . LEU A 1 252 ? -1.257 -7.815 7.015 1.00 96.81 252 LEU A N 1
ATOM 2021 C CA . LEU A 1 252 ? -1.250 -7.109 5.736 1.00 96.81 252 LEU A CA 1
ATOM 2022 C C . LEU A 1 252 ? -2.116 -7.851 4.726 1.00 96.81 252 LEU A C 1
ATOM 2024 O O . LEU A 1 252 ? -2.184 -9.082 4.724 1.00 96.81 252 LEU A O 1
ATOM 2028 N N . ARG A 1 253 ? -2.737 -7.087 3.828 1.00 93.94 253 ARG A N 1
ATOM 2029 C CA . ARG A 1 253 ? -3.428 -7.596 2.647 1.00 93.94 253 ARG A CA 1
ATOM 2030 C C . ARG A 1 253 ? -2.706 -7.146 1.391 1.00 93.94 253 ARG A C 1
ATOM 2032 O O . ARG A 1 253 ? -2.520 -5.952 1.156 1.00 93.94 253 ARG A O 1
ATOM 2039 N N . ASN A 1 254 ? -2.338 -8.114 0.565 1.00 89.94 254 ASN A N 1
ATOM 2040 C CA . ASN A 1 254 ? -1.768 -7.886 -0.750 1.00 89.94 254 ASN A CA 1
ATOM 2041 C C . ASN A 1 254 ? -2.781 -7.199 -1.677 1.00 89.94 254 ASN A C 1
ATOM 2043 O O . ASN A 1 254 ? -3.994 -7.294 -1.487 1.00 89.94 254 ASN A O 1
ATOM 2047 N N . CYS A 1 255 ? -2.281 -6.535 -2.713 1.00 85.06 255 CYS A N 1
ATOM 2048 C CA . CYS A 1 255 ? -3.120 -5.846 -3.679 1.00 85.06 255 CYS A CA 1
ATOM 2049 C C . CYS A 1 255 ? -4.093 -6.774 -4.419 1.00 85.06 255 CYS A C 1
ATOM 2051 O O . CYS A 1 255 ? -3.883 -7.984 -4.574 1.00 85.06 255 CYS A O 1
ATOM 2053 N N . ILE A 1 256 ? -5.165 -6.168 -4.923 1.00 81.56 256 ILE A N 1
ATOM 2054 C CA . ILE A 1 256 ? -6.186 -6.867 -5.705 1.00 81.56 256 ILE A CA 1
ATOM 2055 C C . ILE A 1 256 ? -5.837 -6.821 -7.196 1.00 81.56 256 ILE A C 1
ATOM 2057 O O . ILE A 1 256 ? -6.089 -7.791 -7.906 1.00 81.56 256 ILE A O 1
ATOM 2061 N N . ILE A 1 257 ? -5.235 -5.729 -7.680 1.00 77.81 257 ILE A N 1
ATOM 2062 C CA . ILE A 1 257 ? -5.057 -5.475 -9.118 1.00 77.81 257 ILE A CA 1
ATOM 2063 C C . ILE A 1 257 ? -3.862 -6.199 -9.752 1.00 77.81 257 ILE A C 1
ATOM 2065 O O . ILE A 1 257 ? -3.986 -6.676 -10.879 1.00 77.81 257 ILE A O 1
ATOM 2069 N N . ASN A 1 258 ? -2.727 -6.310 -9.054 1.00 76.69 258 ASN A N 1
ATOM 2070 C CA . ASN A 1 258 ? -1.491 -6.850 -9.623 1.00 76.69 258 ASN A CA 1
ATOM 2071 C C . ASN A 1 258 ? -0.685 -7.675 -8.599 1.00 76.69 258 ASN A C 1
ATOM 2073 O O . ASN A 1 258 ? 0.397 -7.273 -8.164 1.00 76.69 258 ASN A O 1
ATOM 2077 N N . PRO A 1 259 ? -1.198 -8.848 -8.190 1.00 75.00 259 PRO A N 1
ATOM 2078 C CA . PRO A 1 259 ? -0.650 -9.593 -7.059 1.00 75.00 259 PRO A CA 1
ATOM 2079 C C . PRO A 1 259 ? 0.751 -10.173 -7.312 1.00 75.00 259 PRO A C 1
ATOM 2081 O O . PRO A 1 259 ? 1.381 -10.679 -6.384 1.00 75.00 259 PRO A O 1
ATOM 2084 N N . CYS A 1 260 ? 1.273 -10.110 -8.542 1.00 79.75 260 CYS A N 1
ATOM 2085 C CA . CYS A 1 260 ? 2.575 -10.680 -8.874 1.00 79.75 260 CYS A CA 1
ATOM 2086 C C . CYS A 1 260 ? 3.766 -9.931 -8.254 1.00 79.75 260 CYS A C 1
ATOM 2088 O O . CYS A 1 260 ? 4.854 -10.500 -8.262 1.00 79.75 260 CYS A O 1
ATOM 2090 N N . HIS A 1 261 ? 3.581 -8.730 -7.685 1.00 84.75 261 HIS A N 1
ATOM 2091 C CA . HIS A 1 261 ? 4.618 -8.018 -6.919 1.00 84.75 261 HIS A CA 1
ATOM 2092 C C . HIS A 1 261 ? 4.316 -8.014 -5.414 1.00 84.75 261 HIS A C 1
ATOM 2094 O O . HIS A 1 261 ? 4.241 -6.958 -4.791 1.00 84.75 261 HIS A O 1
ATOM 2100 N N . SER A 1 262 ? 4.131 -9.196 -4.828 1.00 89.62 262 SER A N 1
ATOM 2101 C CA . SER A 1 262 ? 3.867 -9.331 -3.388 1.00 89.62 262 SER A CA 1
ATOM 2102 C C . SER A 1 262 ? 5.070 -8.893 -2.555 1.00 89.62 262 SER A C 1
ATOM 2104 O O . SER A 1 262 ? 6.215 -9.181 -2.917 1.00 89.62 262 SER A O 1
ATOM 2106 N N . LEU A 1 263 ? 4.810 -8.216 -1.436 1.00 93.44 263 LEU A N 1
ATOM 2107 C CA . LEU A 1 263 ? 5.855 -7.779 -0.514 1.00 93.44 263 LEU A CA 1
ATOM 2108 C C . LEU A 1 263 ? 6.680 -8.984 -0.040 1.00 93.44 263 LEU A C 1
ATOM 2110 O O . LEU A 1 263 ? 6.114 -9.998 0.357 1.00 93.44 263 LEU A O 1
ATOM 2114 N N . ALA A 1 264 ? 8.008 -8.861 -0.099 1.00 94.56 264 ALA A N 1
ATOM 2115 C CA . ALA A 1 264 ? 8.939 -9.911 0.341 1.00 94.56 264 ALA A CA 1
ATOM 2116 C C . ALA A 1 264 ? 10.035 -9.392 1.284 1.00 94.56 264 ALA A C 1
ATOM 2118 O O . ALA A 1 264 ? 10.525 -10.129 2.136 1.00 94.56 264 ALA A O 1
ATOM 2119 N N . ASN A 1 265 ? 10.426 -8.123 1.138 1.00 97.38 265 ASN A N 1
ATOM 2120 C CA . ASN A 1 265 ? 11.506 -7.509 1.901 1.00 97.38 265 ASN A CA 1
ATOM 2121 C C . ASN A 1 265 ? 11.051 -6.157 2.470 1.00 97.38 265 ASN A C 1
ATOM 2123 O O . ASN A 1 265 ? 10.995 -5.159 1.743 1.00 97.38 265 ASN A O 1
ATOM 2127 N N . TRP A 1 266 ? 10.695 -6.127 3.754 1.00 98.50 266 TRP A N 1
ATOM 2128 C CA . TRP A 1 266 ? 10.236 -4.917 4.438 1.00 98.50 266 TRP A CA 1
ATOM 2129 C C . TRP A 1 266 ? 10.470 -4.979 5.947 1.00 98.50 266 TRP A C 1
ATOM 2131 O O . TRP A 1 266 ? 10.602 -6.053 6.525 1.00 98.50 266 TRP A O 1
ATOM 2141 N N . ASP A 1 267 ? 10.439 -3.820 6.588 1.00 98.69 267 ASP A N 1
ATOM 2142 C CA . ASP A 1 267 ? 10.393 -3.691 8.038 1.00 98.69 267 ASP A CA 1
ATOM 2143 C C . ASP A 1 267 ? 9.040 -3.111 8.460 1.00 98.69 267 ASP A C 1
ATOM 2145 O O . ASP A 1 267 ? 8.596 -2.096 7.912 1.00 98.69 267 ASP A O 1
ATOM 2149 N N . LEU A 1 268 ? 8.414 -3.712 9.476 1.00 98.81 268 LEU A N 1
ATOM 2150 C CA . LEU A 1 268 ? 7.438 -3.015 10.310 1.00 98.81 268 LEU A CA 1
ATOM 2151 C C . LEU A 1 268 ? 8.203 -2.223 11.369 1.00 98.81 268 LEU A C 1
ATOM 2153 O O . LEU A 1 268 ? 8.979 -2.791 12.144 1.00 98.81 268 LEU A O 1
ATOM 2157 N N . GLN A 1 269 ? 7.950 -0.922 11.443 1.00 98.81 269 GLN A N 1
ATOM 2158 C CA . GLN A 1 269 ? 8.594 -0.025 12.396 1.00 98.81 269 GLN A CA 1
ATOM 2159 C C . GLN A 1 269 ? 7.566 0.764 13.205 1.00 98.81 269 GLN A C 1
ATOM 2161 O O . GLN A 1 269 ? 6.503 1.107 12.695 1.00 98.81 269 GLN A O 1
ATOM 2166 N N . GLY A 1 270 ? 7.903 1.075 14.454 1.00 98.56 270 GLY A N 1
ATOM 2167 C CA . GLY A 1 270 ? 7.117 1.919 15.351 1.00 98.56 270 GLY A CA 1
ATOM 2168 C C . GLY A 1 270 ? 7.844 3.222 15.668 1.00 98.56 270 GLY A C 1
ATOM 2169 O O . GLY A 1 270 ? 9.072 3.247 15.769 1.00 98.56 270 GLY A O 1
ATOM 2170 N N . SER A 1 271 ? 7.095 4.309 15.838 1.00 98.31 271 SER A N 1
ATOM 2171 C CA . SER A 1 271 ? 7.619 5.600 16.282 1.00 98.31 271 SER A CA 1
ATOM 2172 C C . SER A 1 271 ? 6.654 6.313 17.231 1.00 98.31 271 SER A C 1
ATOM 2174 O O . SER A 1 271 ? 5.432 6.180 17.133 1.00 98.31 271 SER A O 1
ATOM 2176 N N . THR A 1 272 ? 7.214 7.060 18.179 1.00 95.44 272 THR A N 1
ATOM 2177 C CA . THR A 1 272 ? 6.468 7.931 19.099 1.00 95.44 272 THR A CA 1
ATOM 2178 C C . THR A 1 272 ? 6.419 9.380 18.612 1.00 95.44 272 THR A C 1
ATOM 2180 O O . THR A 1 272 ? 5.492 10.106 18.966 1.00 95.44 272 THR A O 1
ATOM 2183 N N . ASP A 1 273 ? 7.379 9.799 17.780 1.00 93.12 273 ASP A N 1
ATOM 2184 C CA . ASP A 1 273 ? 7.604 11.193 17.369 1.00 93.12 273 ASP A CA 1
ATOM 2185 C C . ASP A 1 273 ? 7.607 11.406 15.839 1.00 93.12 273 ASP A C 1
ATOM 2187 O O . ASP A 1 273 ? 7.616 12.543 15.371 1.00 93.12 273 ASP A O 1
ATOM 2191 N N . GLY A 1 274 ? 7.598 10.326 15.051 1.00 94.62 274 GLY A N 1
ATOM 2192 C CA . GLY A 1 274 ? 7.713 10.335 13.589 1.00 94.62 274 GLY A CA 1
ATOM 2193 C C . GLY A 1 274 ? 9.130 10.585 13.055 1.00 94.62 274 GLY A C 1
ATOM 2194 O O . GLY A 1 274 ? 9.334 10.556 11.841 1.00 94.62 274 GLY A O 1
ATOM 2195 N N . LYS A 1 275 ? 10.117 10.804 13.929 1.00 94.88 275 LYS A N 1
ATOM 2196 C CA . LYS A 1 275 ? 11.516 11.096 13.579 1.00 94.88 275 LYS A CA 1
ATOM 2197 C C 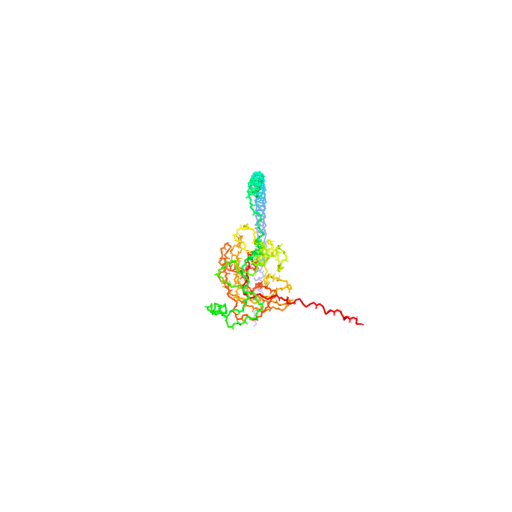. LYS A 1 275 ? 12.409 9.892 13.840 1.00 94.88 275 LYS A C 1
ATOM 2199 O O . LYS A 1 275 ? 13.203 9.516 12.980 1.00 94.88 275 LYS A O 1
ATOM 2204 N N . THR A 1 276 ? 12.243 9.268 15.000 1.00 97.06 276 THR A N 1
ATOM 2205 C CA . THR A 1 276 ? 13.001 8.093 15.419 1.00 97.06 276 THR A CA 1
ATOM 2206 C C . THR A 1 276 ? 12.131 6.858 15.257 1.00 97.06 276 THR A C 1
ATOM 2208 O O . THR A 1 276 ? 11.018 6.804 15.776 1.00 97.06 276 THR A O 1
ATOM 2211 N N . TRP A 1 277 ? 12.632 5.863 14.531 1.00 98.38 277 TRP A N 1
ATOM 2212 C CA . TRP A 1 277 ? 11.886 4.655 14.191 1.00 98.38 277 TRP A CA 1
ATOM 2213 C C . TRP A 1 277 ? 12.593 3.425 14.753 1.00 98.38 277 TRP A C 1
ATOM 2215 O O . TRP A 1 277 ? 13.796 3.258 14.566 1.00 98.38 277 TRP A O 1
ATOM 2225 N N . THR A 1 278 ? 11.845 2.560 15.433 1.00 98.56 278 THR A N 1
ATOM 2226 C CA . THR A 1 278 ? 12.322 1.266 15.935 1.00 98.56 278 THR A CA 1
ATOM 2227 C C . THR A 1 278 ? 11.779 0.157 15.046 1.00 98.56 278 THR A C 1
ATOM 2229 O O . THR A 1 278 ? 10.564 0.066 14.877 1.00 98.56 278 THR A O 1
ATOM 2232 N N . THR A 1 279 ? 12.643 -0.701 14.499 1.00 98.56 279 THR A N 1
ATOM 2233 C CA . THR A 1 279 ? 12.190 -1.907 13.790 1.00 98.56 279 THR A CA 1
ATOM 2234 C C . THR A 1 279 ? 11.577 -2.888 14.785 1.00 98.56 279 THR A C 1
ATOM 2236 O O . THR A 1 279 ? 12.250 -3.357 15.698 1.00 98.56 279 THR A O 1
ATOM 2239 N N . LEU A 1 280 ? 10.288 -3.171 14.601 1.00 98.50 280 LEU A N 1
ATOM 2240 C CA . LEU A 1 280 ? 9.507 -4.106 15.414 1.00 98.50 280 LEU A CA 1
ATOM 2241 C C . LEU A 1 280 ? 9.556 -5.515 14.827 1.00 98.50 280 LEU A C 1
ATOM 2243 O O . LEU A 1 280 ? 9.557 -6.496 15.562 1.00 98.50 280 LEU A O 1
ATOM 2247 N N . ARG A 1 281 ? 9.611 -5.613 13.494 1.00 98.38 281 ARG A N 1
ATOM 2248 C CA . ARG A 1 281 ? 9.809 -6.874 12.782 1.00 98.38 281 ARG A CA 1
ATOM 2249 C C . ARG A 1 281 ? 10.470 -6.622 11.432 1.00 98.38 281 ARG A C 1
ATOM 2251 O O . ARG A 1 281 ? 10.001 -5.775 10.678 1.00 98.38 281 ARG A O 1
ATOM 2258 N N . ALA A 1 282 ? 11.531 -7.367 11.139 1.00 98.25 282 ALA A N 1
ATOM 2259 C CA . ALA A 1 282 ? 12.223 -7.336 9.855 1.00 98.25 282 ALA A CA 1
ATOM 2260 C C . ALA A 1 282 ? 11.849 -8.564 9.019 1.00 98.25 282 ALA A C 1
ATOM 2262 O O . ALA A 1 282 ? 11.807 -9.682 9.539 1.00 98.25 282 ALA A O 1
ATOM 2263 N N . HIS A 1 283 ? 11.606 -8.360 7.729 1.00 98.19 283 HIS A N 1
ATOM 2264 C CA . HIS A 1 283 ? 11.252 -9.405 6.774 1.00 98.19 283 HIS A CA 1
ATOM 2265 C C . HIS A 1 283 ? 12.277 -9.441 5.650 1.00 98.19 283 HIS A C 1
ATOM 2267 O O . HIS A 1 283 ? 12.563 -8.424 5.014 1.00 98.19 283 HIS A O 1
ATOM 2273 N N . LYS A 1 284 ? 12.817 -10.635 5.399 1.00 97.25 284 LYS A N 1
ATOM 2274 C CA . LYS A 1 284 ? 13.749 -10.903 4.308 1.00 97.25 284 LYS A CA 1
ATOM 2275 C C . LYS A 1 284 ? 13.272 -12.117 3.532 1.00 97.25 284 LYS A C 1
ATOM 2277 O O . LYS A 1 284 ? 13.140 -13.193 4.108 1.00 97.25 284 LYS A O 1
ATOM 2282 N N . ASP A 1 285 ? 13.044 -11.923 2.239 1.00 94.62 285 ASP A N 1
ATOM 2283 C CA . ASP A 1 285 ? 12.510 -12.926 1.319 1.00 94.62 285 ASP A CA 1
ATOM 2284 C C . ASP A 1 285 ? 11.263 -13.657 1.859 1.00 94.62 285 ASP A C 1
ATOM 2286 O O . ASP A 1 285 ? 11.069 -14.839 1.569 1.00 94.62 285 ASP A O 1
ATOM 2290 N N . ASP A 1 286 ? 10.419 -12.960 2.629 1.00 95.81 286 ASP A N 1
ATOM 2291 C CA . ASP A 1 286 ? 9.191 -13.499 3.218 1.00 95.81 286 ASP A CA 1
ATOM 2292 C C . ASP A 1 286 ? 8.189 -13.867 2.110 1.00 95.81 286 ASP A C 1
ATOM 2294 O O . ASP A 1 286 ? 8.035 -13.151 1.118 1.00 95.81 286 ASP A O 1
ATOM 2298 N N . ARG A 1 287 ? 7.552 -15.033 2.253 1.00 93.31 287 ARG A N 1
ATOM 2299 C CA . ARG A 1 287 ? 6.685 -15.664 1.242 1.00 93.31 287 ARG A CA 1
ATOM 2300 C C . ARG A 1 287 ? 5.258 -15.882 1.723 1.00 93.31 287 ARG A C 1
ATOM 2302 O O . ARG A 1 287 ? 4.496 -16.577 1.055 1.00 93.31 287 ARG A O 1
ATOM 2309 N N . MET A 1 288 ? 4.903 -15.325 2.877 1.00 94.88 288 MET A N 1
ATOM 2310 C CA . MET A 1 288 ? 3.591 -15.539 3.474 1.00 94.88 288 MET A CA 1
ATOM 2311 C C . MET A 1 288 ? 2.490 -14.764 2.742 1.00 94.88 288 MET A C 1
ATOM 2313 O O . MET A 1 288 ? 1.378 -15.267 2.584 1.00 94.88 288 MET A O 1
ATOM 2317 N N . LEU A 1 289 ? 2.807 -13.581 2.200 1.00 91.88 289 LEU A N 1
ATOM 2318 C CA . LEU A 1 289 ? 1.936 -12.920 1.228 1.00 91.88 289 LEU A CA 1
ATOM 2319 C C . LEU A 1 289 ? 2.085 -13.594 -0.129 1.00 91.88 289 LEU A C 1
ATOM 2321 O O . LEU A 1 289 ? 3.021 -13.334 -0.886 1.00 91.88 289 LEU A O 1
ATOM 2325 N N . LEU A 1 290 ? 1.128 -14.462 -0.441 1.00 90.88 290 LEU A N 1
ATOM 2326 C CA . LEU A 1 290 ? 1.104 -15.169 -1.708 1.00 90.88 290 LEU A CA 1
ATOM 2327 C C . LEU A 1 290 ? 0.860 -14.187 -2.866 1.00 90.88 290 LEU A C 1
ATOM 2329 O O . LEU A 1 290 ? 0.104 -13.219 -2.703 1.00 90.88 290 LEU A O 1
ATOM 2333 N N . PRO A 1 291 ? 1.393 -14.478 -4.071 1.00 88.38 291 PRO A N 1
ATOM 2334 C CA . PRO A 1 291 ? 1.112 -13.736 -5.298 1.00 88.38 291 PRO A CA 1
ATOM 2335 C C . PRO A 1 291 ? -0.299 -14.021 -5.832 1.00 88.38 291 PRO A C 1
ATOM 2337 O O . PRO A 1 291 ? -0.501 -14.402 -6.984 1.00 88.38 291 PRO A O 1
ATOM 2340 N N . LYS A 1 292 ? -1.293 -13.836 -4.963 1.00 88.56 292 LYS A N 1
ATOM 2341 C CA . LYS A 1 292 ? -2.722 -13.997 -5.191 1.00 88.56 292 LYS A CA 1
ATOM 2342 C C . LYS A 1 292 ? -3.436 -12.710 -4.785 1.00 88.56 292 LYS A C 1
ATOM 2344 O O . LYS A 1 292 ? -3.073 -12.077 -3.794 1.00 88.56 292 LYS A O 1
ATOM 2349 N N . ARG A 1 293 ? -4.464 -12.344 -5.559 1.00 88.50 293 ARG A N 1
ATOM 2350 C CA . ARG A 1 293 ? -5.303 -11.166 -5.297 1.00 88.50 293 ARG A CA 1
ATOM 2351 C C . ARG A 1 293 ? -5.819 -11.203 -3.864 1.00 88.50 293 ARG A C 1
ATOM 2353 O O . ARG A 1 293 ? -6.395 -12.213 -3.460 1.00 88.50 293 ARG A O 1
ATOM 2360 N N . GLY A 1 294 ? -5.583 -10.125 -3.121 1.00 88.12 294 GLY A N 1
ATOM 2361 C CA . GLY A 1 294 ? -6.074 -9.993 -1.754 1.00 88.12 294 GLY A CA 1
ATOM 2362 C C . GLY A 1 294 ? -5.508 -11.020 -0.771 1.00 88.12 294 GLY A C 1
ATOM 2363 O O . GLY A 1 294 ? -6.150 -11.267 0.242 1.00 88.12 294 GLY A O 1
ATOM 2364 N N . SER A 1 295 ? -4.354 -11.649 -1.053 1.00 91.44 295 SER A N 1
ATOM 2365 C CA . SER A 1 295 ? -3.713 -12.555 -0.089 1.00 91.44 295 SER A CA 1
ATOM 2366 C C . SER A 1 295 ? -3.509 -11.841 1.241 1.00 91.44 295 SER A C 1
ATOM 2368 O O . SER A 1 295 ? -3.000 -10.723 1.264 1.00 91.44 295 SER A O 1
ATOM 2370 N N . VAL A 1 296 ? -3.866 -12.502 2.334 1.00 93.94 296 VAL A N 1
ATOM 2371 C CA . VAL A 1 296 ? -3.706 -11.978 3.687 1.00 93.94 296 VAL A CA 1
ATOM 2372 C C . VAL A 1 296 ? -2.727 -12.848 4.449 1.00 93.94 296 VAL A C 1
ATOM 2374 O O . VAL A 1 296 ? -2.673 -14.056 4.223 1.00 93.94 296 VAL A O 1
ATOM 2377 N N . TYR A 1 297 ? -1.955 -12.219 5.328 1.00 96.88 297 TYR A N 1
ATOM 2378 C CA . TYR A 1 297 ? -1.248 -12.933 6.374 1.00 96.88 297 TYR A CA 1
ATOM 2379 C C . TYR A 1 297 ? -1.037 -12.045 7.602 1.00 96.88 297 TYR A C 1
ATOM 2381 O O . TYR A 1 297 ? -0.882 -10.825 7.473 1.00 96.88 297 TYR A O 1
ATOM 2389 N N . THR A 1 298 ? -0.993 -12.671 8.778 1.00 98.19 298 THR A N 1
ATOM 2390 C CA . THR A 1 298 ? -0.680 -12.027 10.058 1.00 98.19 298 THR A CA 1
ATOM 2391 C C . THR A 1 298 ? 0.654 -12.508 10.602 1.00 98.19 298 THR A C 1
ATOM 2393 O O . THR A 1 298 ? 0.897 -13.709 10.714 1.00 98.19 298 THR A O 1
ATOM 2396 N N . TRP A 1 299 ? 1.503 -11.573 11.028 1.00 98.44 299 TRP A N 1
ATOM 2397 C CA . TRP A 1 299 ? 2.750 -11.888 11.720 1.00 98.44 299 TRP A CA 1
ATOM 2398 C C . TRP A 1 299 ? 2.708 -11.427 13.178 1.00 98.44 299 TRP A C 1
ATOM 2400 O O . TRP A 1 299 ? 2.235 -10.321 13.459 1.00 98.44 299 TRP A O 1
ATOM 2410 N N . PRO A 1 300 ? 3.263 -12.221 14.112 1.00 97.38 300 PRO A N 1
ATOM 2411 C CA . PRO A 1 300 ? 3.409 -11.798 15.497 1.00 97.38 300 PRO A CA 1
ATOM 2412 C C . PRO A 1 300 ? 4.482 -10.708 15.630 1.00 97.38 300 PRO A C 1
ATOM 2414 O O . PRO A 1 300 ? 5.464 -10.681 14.886 1.00 97.38 300 PRO A O 1
ATOM 2417 N N . VAL A 1 301 ? 4.324 -9.820 16.606 1.00 96.69 301 VAL A N 1
ATOM 2418 C CA . VAL A 1 301 ? 5.331 -8.833 17.014 1.00 96.69 301 VAL A CA 1
ATOM 2419 C C . VAL A 1 301 ? 5.796 -9.210 18.415 1.00 96.69 301 VAL A C 1
ATOM 2421 O O . VAL A 1 301 ? 5.167 -8.884 19.419 1.00 96.69 301 VAL A O 1
ATOM 2424 N N . GLU A 1 302 ? 6.880 -9.976 18.474 1.00 89.12 302 GLU A N 1
ATOM 2425 C CA . GLU A 1 302 ? 7.359 -10.584 19.713 1.00 89.12 302 GLU A CA 1
ATOM 2426 C C . GLU A 1 302 ? 8.151 -9.587 20.562 1.00 89.12 302 GLU A C 1
ATOM 2428 O O . GLU A 1 302 ? 8.948 -8.796 20.059 1.00 89.12 302 GLU A O 1
ATOM 2433 N N . GLY A 1 303 ? 7.949 -9.635 21.880 1.00 83.75 303 GLY A N 1
ATOM 2434 C CA . GLY A 1 303 ? 8.778 -8.896 22.834 1.00 83.75 303 GLY A CA 1
ATOM 2435 C C . GLY A 1 303 ? 8.617 -7.372 22.813 1.00 83.75 303 GLY A C 1
ATOM 2436 O O . GLY A 1 303 ? 9.394 -6.686 23.481 1.00 83.75 303 GLY A O 1
ATOM 2437 N N . CYS A 1 304 ? 7.624 -6.826 22.101 1.00 91.81 304 CYS A N 1
ATOM 2438 C CA . CYS A 1 304 ? 7.336 -5.397 22.146 1.00 91.81 304 CYS A CA 1
ATOM 2439 C C . CYS A 1 304 ? 6.835 -4.990 23.540 1.00 91.81 304 CYS A C 1
ATOM 2441 O O . CYS A 1 304 ? 5.943 -5.614 24.111 1.00 91.81 304 CYS A O 1
ATOM 2443 N N . LYS A 1 305 ? 7.438 -3.936 24.098 1.00 89.38 305 LYS A N 1
ATOM 2444 C CA . LYS A 1 305 ? 7.104 -3.369 25.420 1.00 89.38 305 LYS A CA 1
ATOM 2445 C C . LYS A 1 305 ? 6.848 -1.863 25.372 1.00 89.38 305 LYS A C 1
ATOM 2447 O O . LYS A 1 305 ? 6.608 -1.243 26.406 1.00 89.38 305 LYS A O 1
ATOM 2452 N N . THR A 1 306 ? 6.946 -1.279 24.182 1.00 91.94 306 THR A N 1
ATOM 2453 C CA . THR A 1 306 ? 6.861 0.160 23.945 1.00 91.94 306 THR A CA 1
ATOM 2454 C C . THR A 1 306 ? 5.567 0.467 23.212 1.00 91.94 306 THR A C 1
ATOM 2456 O O . THR A 1 306 ? 5.183 -0.250 22.291 1.00 91.94 306 THR A O 1
ATOM 2459 N N . PHE A 1 307 ? 4.914 1.552 23.615 1.00 94.31 307 PHE A N 1
ATOM 2460 C CA . PHE A 1 307 ? 3.729 2.065 22.947 1.00 94.31 307 PHE A CA 1
ATOM 2461 C C . PHE A 1 307 ? 4.125 3.103 21.891 1.00 94.31 307 PHE A C 1
ATOM 2463 O O . PHE A 1 307 ? 4.878 4.034 22.178 1.00 94.31 307 PHE A O 1
ATOM 2470 N N . TYR A 1 308 ? 3.609 2.946 20.675 1.00 96.75 308 TYR A N 1
ATOM 2471 C CA . TYR A 1 308 ? 3.900 3.790 19.517 1.00 96.75 308 TYR A CA 1
ATOM 2472 C C . TYR A 1 308 ? 2.625 4.467 19.006 1.00 96.75 308 TYR A C 1
ATOM 2474 O O . TYR A 1 308 ? 1.553 3.869 19.021 1.00 96.75 308 TYR A O 1
ATOM 2482 N N . SER A 1 309 ? 2.732 5.714 18.545 1.00 96.38 309 SER A N 1
ATOM 2483 C CA . SER A 1 309 ? 1.620 6.448 17.912 1.00 96.38 309 SER A CA 1
ATOM 2484 C C . SER A 1 309 ? 1.634 6.324 16.389 1.00 96.38 309 SER A C 1
ATOM 2486 O O . SER A 1 309 ? 0.633 6.599 15.736 1.00 96.38 309 SER A O 1
ATOM 2488 N N . LYS A 1 310 ? 2.769 5.916 15.810 1.00 98.44 310 LYS A N 1
ATOM 2489 C CA . LYS A 1 310 ? 2.984 5.819 14.366 1.00 98.44 310 LYS A CA 1
ATOM 2490 C C . LYS A 1 310 ? 3.590 4.474 14.009 1.00 98.44 310 LYS A C 1
ATOM 2492 O O . LYS A 1 310 ? 4.519 4.017 14.675 1.00 98.44 310 LYS A O 1
ATOM 2497 N N . PHE A 1 311 ? 3.118 3.895 12.915 1.00 98.81 311 PHE A N 1
ATOM 2498 C CA . PHE A 1 311 ? 3.615 2.640 12.362 1.00 98.81 311 PHE A CA 1
ATOM 2499 C C . PHE A 1 311 ? 4.019 2.837 10.909 1.00 98.81 311 PHE A C 1
ATOM 2501 O O . PHE A 1 311 ? 3.331 3.536 10.172 1.00 98.81 311 PHE A O 1
ATOM 2508 N N . ARG A 1 312 ? 5.134 2.237 10.493 1.00 98.62 312 ARG A N 1
ATOM 2509 C CA . ARG A 1 312 ? 5.654 2.333 9.127 1.00 98.62 312 ARG A CA 1
ATOM 2510 C C . ARG A 1 312 ? 5.927 0.959 8.552 1.00 98.62 312 ARG A C 1
ATOM 2512 O O . ARG A 1 312 ? 6.605 0.160 9.190 1.00 98.62 312 ARG A O 1
ATOM 2519 N N . ILE A 1 313 ? 5.471 0.740 7.325 1.00 98.69 313 ILE A N 1
ATOM 2520 C CA . ILE A 1 313 ? 5.994 -0.303 6.445 1.00 98.69 313 ILE A CA 1
ATOM 2521 C C . ILE A 1 313 ? 7.079 0.345 5.591 1.00 98.69 313 ILE A C 1
ATOM 2523 O O . ILE A 1 313 ? 6.798 1.280 4.843 1.00 98.69 313 ILE A O 1
ATOM 2527 N N . LEU A 1 314 ? 8.320 -0.113 5.737 1.00 98.62 314 LEU A N 1
ATOM 2528 C CA . LEU A 1 314 ? 9.472 0.376 4.980 1.00 98.62 314 LEU A CA 1
ATOM 2529 C C . LEU A 1 314 ? 10.021 -0.756 4.118 1.00 98.62 314 LEU A C 1
ATOM 2531 O O . LEU A 1 314 ? 10.458 -1.769 4.654 1.00 98.62 314 LEU A O 1
ATOM 2535 N N . MET A 1 315 ? 10.044 -0.589 2.798 1.00 97.94 315 MET A N 1
ATOM 2536 C CA . MET A 1 315 ? 10.671 -1.573 1.918 1.00 97.94 315 MET A CA 1
ATOM 2537 C C . MET A 1 315 ? 12.186 -1.586 2.114 1.00 97.94 315 MET A C 1
ATOM 2539 O O . MET A 1 315 ? 12.847 -0.554 2.002 1.00 97.94 315 MET A O 1
ATOM 2543 N N . THR A 1 316 ? 12.743 -2.771 2.339 1.00 98.12 316 THR A N 1
ATOM 2544 C CA . THR A 1 316 ? 14.188 -2.988 2.529 1.00 98.12 316 THR A CA 1
ATOM 2545 C C . THR A 1 316 ? 14.823 -3.735 1.358 1.00 98.12 316 THR A C 1
ATOM 2547 O O . THR A 1 316 ? 16.045 -3.842 1.264 1.00 98.12 316 THR A O 1
ATOM 2550 N N . GLY A 1 317 ? 14.008 -4.211 0.415 1.00 96.50 317 GLY A N 1
ATOM 2551 C CA . GLY A 1 317 ? 14.455 -4.913 -0.778 1.00 96.50 317 GLY A CA 1
ATOM 2552 C C . GLY A 1 317 ? 13.346 -5.055 -1.822 1.00 96.50 317 GLY A C 1
ATOM 2553 O O . GLY A 1 317 ? 12.262 -4.497 -1.656 1.00 96.50 317 GLY A O 1
ATOM 2554 N N . PRO A 1 318 ? 13.618 -5.773 -2.921 1.00 94.88 318 PRO A N 1
ATOM 2555 C CA . PRO A 1 318 ? 12.646 -5.998 -3.983 1.00 94.88 318 PRO A CA 1
ATOM 2556 C C . PRO A 1 318 ? 11.518 -6.939 -3.532 1.00 94.88 318 PRO A C 1
ATOM 2558 O O . PRO A 1 318 ? 11.701 -7.785 -2.656 1.00 94.88 318 PRO A O 1
ATOM 2561 N N . ASN A 1 319 ? 10.366 -6.840 -4.185 1.00 92.06 319 ASN A N 1
ATOM 2562 C CA . ASN A 1 319 ? 9.241 -7.752 -3.998 1.00 92.06 319 ASN A CA 1
ATOM 2563 C C . ASN A 1 319 ? 9.513 -9.152 -4.550 1.00 92.06 319 ASN A C 1
ATOM 2565 O O . ASN A 1 319 ? 10.380 -9.356 -5.407 1.00 92.06 319 ASN A O 1
ATOM 2569 N N . GLN A 1 320 ? 8.699 -10.114 -4.113 1.00 84.88 320 GLN A N 1
ATOM 2570 C CA . GLN A 1 320 ? 8.563 -11.374 -4.825 1.00 84.88 320 GLN A CA 1
ATOM 2571 C C . GLN A 1 320 ? 8.026 -11.083 -6.224 1.00 84.88 320 GLN A C 1
ATOM 2573 O O . GLN A 1 320 ? 7.076 -10.322 -6.384 1.00 84.88 320 GLN A O 1
ATOM 2578 N N . HIS A 1 321 ? 8.621 -11.720 -7.229 1.00 77.31 321 HIS A N 1
ATOM 2579 C CA . HIS A 1 321 ? 8.139 -11.671 -8.599 1.00 77.31 321 HIS A CA 1
ATOM 2580 C C . HIS A 1 321 ? 8.313 -13.032 -9.276 1.00 77.31 321 HIS A C 1
ATOM 2582 O O . HIS A 1 321 ? 9.208 -13.801 -8.921 1.00 77.31 321 HIS A O 1
ATOM 2588 N N . THR A 1 322 ? 7.445 -13.338 -10.239 1.00 69.81 322 THR A N 1
ATOM 2589 C CA . THR A 1 322 ? 7.451 -14.616 -10.970 1.00 69.81 322 THR A CA 1
ATOM 2590 C C . THR A 1 322 ? 8.583 -14.713 -11.992 1.00 69.81 322 THR A C 1
ATOM 2592 O O . THR A 1 322 ? 9.010 -15.814 -12.323 1.00 69.81 322 THR A O 1
ATOM 2595 N N . GLN A 1 323 ? 9.098 -13.578 -12.472 1.00 74.19 323 GLN A N 1
ATOM 2596 C CA . GLN A 1 323 ? 10.259 -13.546 -13.364 1.00 74.19 323 GLN A CA 1
ATOM 2597 C C . GLN A 1 323 ? 11.563 -13.502 -12.551 1.00 74.19 323 GLN A C 1
ATOM 2599 O O . GLN A 1 323 ? 11.776 -12.526 -11.818 1.00 74.19 323 GLN A O 1
ATOM 2604 N N . PRO A 1 324 ? 12.457 -14.497 -12.692 1.00 58.94 324 PRO A N 1
ATOM 2605 C CA . PRO A 1 324 ? 13.803 -14.410 -12.142 1.00 58.94 324 PRO A CA 1
ATOM 2606 C C . PRO A 1 324 ? 14.509 -13.212 -12.798 1.00 58.94 324 PRO A C 1
ATOM 2608 O O . PRO A 1 324 ? 14.338 -12.974 -13.986 1.00 58.94 324 PRO A O 1
ATOM 2611 N N . HIS A 1 325 ? 15.264 -12.430 -12.025 1.00 70.25 325 HIS A N 1
ATOM 2612 C CA . HIS A 1 325 ? 15.975 -11.194 -12.423 1.00 70.25 325 HIS A CA 1
ATOM 2613 C C . HIS A 1 325 ? 15.183 -9.879 -12.416 1.00 70.25 325 HIS A C 1
ATOM 2615 O O . HIS A 1 325 ? 15.814 -8.825 -12.341 1.00 70.25 325 HIS A O 1
ATOM 2621 N N . ALA A 1 326 ? 13.849 -9.889 -12.395 1.00 74.88 326 ALA A N 1
ATOM 2622 C CA . ALA A 1 326 ? 13.106 -8.642 -12.235 1.00 74.88 326 ALA A CA 1
ATOM 2623 C C . ALA A 1 326 ? 13.188 -8.134 -10.780 1.00 74.88 326 ALA A C 1
ATOM 2625 O O . ALA A 1 326 ? 13.039 -8.901 -9.824 1.00 74.88 326 ALA A O 1
ATOM 2626 N N . ARG A 1 327 ? 13.451 -6.835 -10.605 1.00 84.12 327 ARG A N 1
ATOM 2627 C CA . ARG A 1 327 ? 13.563 -6.170 -9.298 1.00 84.12 327 ARG A CA 1
ATOM 2628 C C . ARG A 1 327 ? 12.546 -5.039 -9.235 1.00 84.12 327 ARG A C 1
ATOM 2630 O O . ARG A 1 327 ? 12.773 -3.974 -9.796 1.00 84.12 327 ARG A O 1
ATOM 2637 N N . PHE A 1 328 ? 11.429 -5.294 -8.565 1.00 9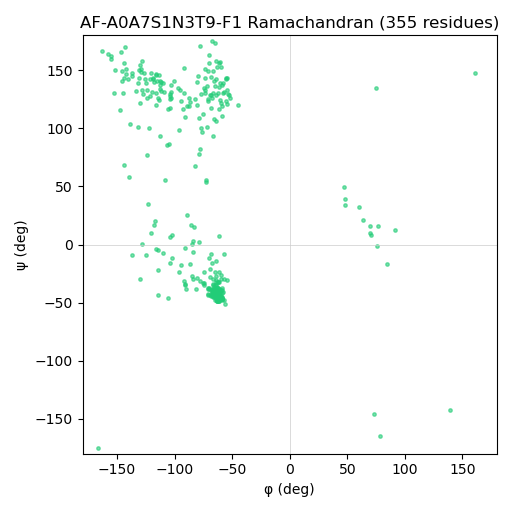0.75 328 PHE A N 1
ATOM 2638 C CA . PHE A 1 328 ? 10.354 -4.322 -8.398 1.00 90.75 328 PHE A CA 1
ATOM 2639 C C . PHE A 1 328 ? 10.253 -3.877 -6.947 1.00 90.75 328 PHE A C 1
ATOM 2641 O O . PHE A 1 328 ? 10.368 -4.701 -6.042 1.00 90.75 328 PHE A O 1
ATOM 2648 N N . TYR A 1 329 ? 10.009 -2.587 -6.746 1.00 94.56 329 TYR A N 1
ATOM 2649 C CA . TYR A 1 329 ? 9.940 -1.946 -5.433 1.00 94.56 329 TYR A CA 1
ATOM 2650 C C . TYR A 1 329 ? 8.588 -1.251 -5.220 1.00 94.56 329 TYR A C 1
ATOM 2652 O O . TYR A 1 329 ? 8.518 -0.172 -4.639 1.00 94.56 329 TYR A O 1
ATOM 2660 N N . TYR A 1 330 ? 7.514 -1.831 -5.757 1.00 93.69 330 TYR A N 1
ATOM 2661 C CA . TYR A 1 330 ? 6.161 -1.324 -5.546 1.00 93.69 330 TYR A CA 1
ATOM 2662 C C . TYR A 1 330 ? 5.697 -1.686 -4.132 1.00 93.69 330 TYR A C 1
ATOM 2664 O O . TYR A 1 330 ? 5.457 -2.858 -3.847 1.00 93.69 330 TYR A O 1
ATOM 2672 N N . LEU A 1 331 ? 5.517 -0.715 -3.242 1.00 95.19 331 LEU A N 1
ATOM 2673 C CA . LEU A 1 331 ? 4.803 -0.969 -1.995 1.00 95.19 331 LEU A CA 1
ATOM 2674 C C . LEU A 1 331 ? 3.312 -0.960 -2.313 1.00 95.19 331 LEU A C 1
ATOM 2676 O O . LEU A 1 331 ? 2.749 0.092 -2.615 1.00 95.19 331 LEU A O 1
ATOM 2680 N N . MET A 1 332 ? 2.693 -2.139 -2.272 1.00 92.19 332 MET A N 1
ATOM 2681 C CA . MET A 1 332 ? 1.279 -2.309 -2.585 1.00 92.19 332 MET A CA 1
ATOM 2682 C C . MET A 1 332 ? 0.542 -2.975 -1.440 1.00 92.19 332 MET A C 1
ATOM 2684 O O . MET A 1 332 ? 0.916 -4.068 -1.016 1.00 92.19 332 MET A O 1
ATOM 2688 N N . LEU A 1 333 ? -0.527 -2.335 -0.979 1.00 92.88 333 LEU A N 1
ATOM 2689 C CA . LEU A 1 333 ? -1.363 -2.826 0.110 1.00 92.88 333 LEU A CA 1
ATOM 2690 C C . LEU A 1 333 ? -2.833 -2.551 -0.206 1.00 92.88 333 LEU A C 1
ATOM 2692 O O . LEU A 1 333 ? -3.175 -1.505 -0.754 1.00 92.88 333 LEU A O 1
ATOM 2696 N N . ALA A 1 334 ? -3.695 -3.492 0.159 1.00 92.12 334 ALA A N 1
ATOM 2697 C CA . ALA A 1 334 ? -5.153 -3.345 0.122 1.00 92.12 334 ALA A CA 1
ATOM 2698 C C . ALA A 1 334 ? -5.772 -3.462 1.526 1.00 92.12 334 ALA A C 1
ATOM 2700 O O . ALA A 1 334 ? -6.951 -3.771 1.677 1.00 92.12 334 ALA A O 1
ATOM 2701 N N . GLY A 1 335 ? -4.942 -3.318 2.559 1.00 93.69 335 GLY A N 1
ATOM 2702 C CA . GLY A 1 335 ? -5.347 -3.433 3.948 1.00 93.69 335 GLY A CA 1
ATOM 2703 C C . GLY A 1 335 ? -4.156 -3.676 4.866 1.00 93.69 335 GLY A C 1
ATOM 2704 O O . GLY A 1 335 ? -3.188 -4.353 4.507 1.00 93.69 335 GLY A O 1
ATOM 2705 N N . MET A 1 336 ? -4.276 -3.148 6.072 1.00 96.50 336 MET A N 1
ATOM 2706 C CA . MET A 1 336 ? -3.358 -3.317 7.184 1.00 96.50 336 MET A CA 1
ATOM 2707 C C . MET A 1 336 ? -4.207 -3.320 8.446 1.00 96.50 336 MET A C 1
ATOM 2709 O O . MET A 1 336 ? -5.154 -2.541 8.543 1.00 96.50 336 MET A O 1
ATOM 2713 N N . GLU A 1 337 ? -3.859 -4.176 9.397 1.00 97.69 337 GLU A N 1
ATOM 2714 C CA . GLU A 1 337 ? -4.487 -4.222 10.714 1.00 97.69 337 GLU A CA 1
ATOM 2715 C C . GLU A 1 337 ? -3.421 -4.388 11.803 1.00 97.69 337 GLU A C 1
ATOM 2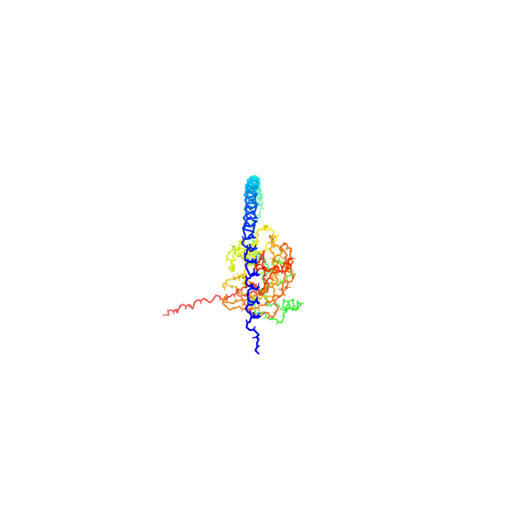717 O O . GLU A 1 337 ? -2.371 -4.995 11.574 1.00 97.69 337 GLU A O 1
ATOM 2722 N N . LEU A 1 338 ? -3.674 -3.820 12.981 1.00 98.31 338 LEU A N 1
ATOM 2723 C CA . LEU A 1 338 ? -2.826 -3.895 14.165 1.00 98.31 338 LEU A CA 1
ATOM 2724 C C . LEU A 1 338 ? -3.580 -4.577 15.306 1.00 98.31 338 LEU A C 1
ATOM 2726 O O . LEU A 1 338 ? -4.760 -4.324 15.536 1.00 98.31 338 LEU A O 1
ATOM 2730 N N . TYR A 1 339 ? -2.853 -5.377 16.076 1.00 97.69 339 TYR A N 1
ATOM 2731 C CA . TYR A 1 339 ? -3.344 -6.078 17.258 1.00 97.69 339 TYR A CA 1
ATOM 2732 C C . TYR A 1 339 ? -2.411 -5.813 18.430 1.00 97.69 339 TYR A C 1
ATOM 2734 O O . TYR A 1 339 ? -1.213 -5.608 18.227 1.00 97.69 339 TYR A O 1
ATOM 2742 N N . GLY A 1 340 ? -2.932 -5.845 19.653 1.00 95.25 340 GLY A N 1
ATOM 2743 C CA . GLY A 1 340 ? -2.141 -5.643 20.865 1.00 95.25 340 GLY A CA 1
ATOM 2744 C C . GLY A 1 340 ? -2.854 -4.794 21.901 1.00 95.25 340 GLY A C 1
ATOM 2745 O O . GLY A 1 340 ? -4.060 -4.922 22.091 1.00 95.25 340 GLY A O 1
ATOM 2746 N N . PHE A 1 341 ? -2.111 -3.942 22.597 1.00 93.62 341 PHE A N 1
ATOM 2747 C CA . PHE A 1 341 ? -2.653 -3.109 23.668 1.00 93.62 341 PHE A CA 1
ATOM 2748 C C . PHE A 1 341 ? -2.707 -1.652 23.232 1.00 93.62 341 PHE A C 1
ATOM 2750 O O . PHE A 1 341 ? -1.712 -1.118 22.744 1.00 93.62 341 PHE A O 1
ATOM 2757 N N . VAL A 1 342 ? -3.849 -1.004 23.442 1.00 93.25 342 VAL A N 1
ATOM 2758 C CA . VAL A 1 342 ? -4.052 0.427 23.201 1.00 93.25 342 VAL A CA 1
ATOM 2759 C C . VAL A 1 342 ? -4.064 1.157 24.537 1.00 93.25 342 VAL A C 1
ATOM 2761 O O . VAL A 1 342 ? -4.839 0.810 25.425 1.00 93.25 342 VAL A O 1
ATOM 2764 N N . GLU A 1 343 ? -3.273 2.217 24.656 1.00 90.06 343 GLU A N 1
ATOM 2765 C CA . GLU A 1 343 ? -3.374 3.188 25.745 1.00 90.06 343 GLU A CA 1
ATOM 2766 C C . GLU A 1 343 ? -3.849 4.536 25.198 1.00 90.06 343 GLU A C 1
ATOM 2768 O O . GLU A 1 343 ? -3.384 5.008 24.155 1.00 90.06 343 GLU A O 1
ATOM 2773 N N . LYS A 1 344 ? -4.776 5.173 25.920 1.00 83.50 344 LYS A N 1
ATOM 2774 C CA . LYS A 1 344 ? -5.168 6.554 25.644 1.00 83.50 344 LYS A CA 1
ATOM 2775 C C . LYS A 1 344 ? -4.133 7.485 26.264 1.00 83.50 344 LYS A C 1
ATOM 2777 O O . LYS A 1 344 ? -3.950 7.474 27.481 1.00 83.50 344 LYS A O 1
ATOM 2782 N N . THR A 1 345 ? -3.484 8.306 25.448 1.00 70.94 345 THR A N 1
ATOM 2783 C CA . THR A 1 345 ? -2.545 9.319 25.930 1.00 70.94 345 THR A CA 1
ATOM 2784 C C . THR A 1 345 ? -3.297 10.291 26.846 1.00 70.94 345 THR A C 1
ATOM 2786 O O . THR A 1 345 ? -4.298 10.878 26.414 1.00 70.94 345 THR A O 1
ATOM 2789 N N . PRO A 1 346 ? -2.857 10.500 28.099 1.00 58.31 346 PRO A N 1
ATOM 2790 C CA . PRO A 1 346 ? -3.422 11.539 28.945 1.00 58.31 346 PRO A CA 1
ATOM 2791 C C . PRO A 1 346 ? -3.216 12.892 28.264 1.00 58.31 346 PRO A C 1
ATOM 2793 O O . PRO A 1 346 ? -2.084 13.281 27.974 1.00 58.31 346 PRO A O 1
ATOM 2796 N N . VAL A 1 347 ? -4.301 13.618 27.998 1.00 50.84 347 VAL A N 1
ATOM 2797 C CA . VAL A 1 347 ? -4.194 15.008 27.549 1.00 50.84 347 VAL A CA 1
ATOM 2798 C C . VAL A 1 347 ? -3.605 15.793 28.718 1.00 50.84 347 VAL A C 1
ATOM 2800 O O . VAL A 1 347 ? -4.278 16.000 29.727 1.00 50.84 347 VAL A O 1
ATOM 2803 N N . LEU A 1 348 ? -2.341 16.208 28.606 1.00 46.22 348 LEU A N 1
ATOM 2804 C CA . LEU A 1 348 ? -1.771 17.201 29.509 1.00 46.22 348 LEU A CA 1
ATOM 2805 C C . LEU A 1 348 ? -2.499 18.518 29.234 1.00 46.22 348 LEU A C 1
ATOM 2807 O O . LEU A 1 348 ? -2.151 19.255 28.313 1.00 46.22 348 LEU A O 1
ATOM 2811 N N . LEU A 1 349 ? -3.562 18.783 29.995 1.00 36.75 349 LEU A N 1
ATOM 2812 C CA . LEU A 1 349 ? -4.184 20.099 30.004 1.00 36.75 349 LEU A CA 1
ATOM 2813 C C . LEU A 1 349 ? -3.116 21.124 30.418 1.00 36.75 349 LEU A C 1
ATOM 2815 O O . LEU A 1 349 ? -2.332 20.839 31.332 1.00 36.75 349 LEU A O 1
ATOM 2819 N N . PRO A 1 350 ? -3.064 22.306 29.778 1.00 39.88 350 PRO A N 1
ATOM 2820 C CA . PRO A 1 350 ? -2.201 23.377 30.252 1.00 39.88 350 PRO A CA 1
ATOM 2821 C C . PRO A 1 350 ? -2.521 23.665 31.729 1.00 39.88 350 PRO A C 1
ATOM 2823 O O . PRO A 1 350 ? -3.690 23.569 32.127 1.00 39.88 350 PRO A O 1
ATOM 2826 N N . PRO A 1 351 ? -1.510 23.982 32.561 1.00 40.62 351 PRO A N 1
ATOM 2827 C CA . PRO A 1 351 ? -1.726 24.256 33.973 1.00 40.62 351 PRO A CA 1
ATOM 2828 C C . PRO A 1 351 ? -2.787 25.345 34.120 1.00 40.62 351 PRO A C 1
ATOM 2830 O O . PRO A 1 351 ? -2.720 26.389 33.466 1.00 40.62 351 PRO A O 1
ATOM 2833 N N . LYS A 1 352 ? -3.792 25.070 34.957 1.00 41.16 352 LYS A N 1
ATOM 2834 C CA . LYS A 1 352 ? -4.863 26.019 35.266 1.00 41.16 352 LYS A CA 1
ATOM 2835 C C . LYS A 1 352 ? -4.205 27.337 35.706 1.00 41.16 352 LYS A C 1
ATOM 2837 O O . LYS A 1 352 ? -3.317 27.278 36.562 1.00 41.16 352 LYS A O 1
ATOM 2842 N N . PRO A 1 353 ? -4.577 28.496 35.130 1.00 49.72 353 PRO A N 1
ATOM 2843 C CA . PRO A 1 353 ? -4.001 29.764 35.552 1.00 49.72 353 PRO A CA 1
ATOM 2844 C C . PRO A 1 353 ? -4.213 29.934 37.062 1.00 49.72 353 PRO A C 1
ATOM 2846 O O . PRO A 1 353 ? -5.254 29.496 37.571 1.00 49.72 353 PRO A O 1
ATOM 2849 N N . PRO A 1 354 ? -3.234 30.507 37.786 1.00 53.00 354 PRO A N 1
ATOM 2850 C CA . PRO A 1 354 ? -3.337 30.670 39.226 1.00 53.00 354 PRO A CA 1
ATOM 2851 C C . PRO A 1 354 ? -4.620 31.433 39.543 1.00 53.00 354 PRO A C 1
ATOM 2853 O O . PRO A 1 354 ? -4.851 32.526 39.026 1.00 53.00 354 PRO A O 1
ATOM 2856 N N . THR A 1 355 ? -5.474 30.829 40.368 1.00 55.38 355 THR A N 1
ATOM 2857 C CA . THR A 1 355 ? -6.607 31.521 40.975 1.00 55.38 355 THR A CA 1
ATOM 2858 C C . THR A 1 355 ? -6.045 32.677 41.782 1.00 55.38 355 THR A C 1
ATOM 2860 O O . THR A 1 355 ? -5.363 32.458 42.780 1.00 55.38 355 THR A O 1
ATOM 2863 N N . THR A 1 356 ? -6.285 33.895 41.310 1.00 55.06 356 THR A N 1
ATOM 2864 C CA . THR A 1 356 ? -6.070 35.110 42.088 1.00 55.06 356 THR A CA 1
ATOM 2865 C C . THR A 1 356 ? -7.039 35.072 43.262 1.00 55.06 356 THR A C 1
ATOM 2867 O O . THR A 1 356 ? -8.249 35.190 43.057 1.00 55.06 356 THR A O 1
ATOM 2870 N N . SER A 1 357 ? -6.495 34.801 44.447 1.00 57.28 357 SER A N 1
ATOM 2871 C CA . SER A 1 357 ? -7.172 34.916 45.740 1.00 57.28 357 SER A CA 1
ATOM 2872 C C . SER A 1 357 ? -7.469 36.366 46.086 1.00 57.28 357 SER A C 1
ATOM 2874 O O . SER A 1 357 ? -6.598 37.215 45.781 1.00 57.28 357 SER A O 1
#

Foldseek 3Di:
DPDPVVVVVVVVVVVVVVVVVVVVCVVVVVVVVVVVVVVVVVVVVVVVVVVVVVVVVVVVVVVVVVVVVVVVVVVVVVVVVVVVVVVVVVVVVVVVVVVVVVVVVVVVVVVVVVVVVVDDDDDDDDDDDDDDPDQDQVPDPVVVVVVVVVVFDPDDDDRFKGFQDDDDFLDCSFPQNCCQQVNVVHHGDQNCVVVQKPKDWPAWPFDDRSQQADSDPDDDLRSKTKGAQDAFIKMKIFNPQFKWFQFFKKKFWFHQPFLQQAAAWKFKWFAAPVPDIDGQDTGHRDCQSPSHGGRMDMDTRGPGPDIGRMIMITGNFFGHHPDPPDGTRMPMTRHMTTGTIMHTDPPPDDPDPDPDD

pLDDT: mean 82.57, std 18.66, range [30.31, 98.81]

Secondary structure (DSSP, 8-state):
---HHHHHHHHHHHHHHHHHHHHHHHHHHHHHHHHHHHHHHHHHHHHHHHHHHHHHHHHHHHHHHHHHHHHHHHHHHHHHHHHHHHHHHHHHHHHHHHHHHHHHHHHHHHHHHHHHHT------PPPPPP-------TT-HHHHHHHHTTSS------TTPEEE---STT-TT-HHHHHHTGGGTS----TTTTTSSEEEES--SBS-GGGGG---SSS-TT--EE--S-TT-EEEEE--SSEEEEEEEEEEE--SS-GGG---SEEEEEESSSSS-EEEEEESS---S-SSTT-EEEEE-TT----BSEEEEEE-SPPP-SSTT------EESEEEEEEEEEEPP--PPPPPP---

Mean predicted aligned error: 18.57 Å